Protein AF-A0AAV5SMY2-F1 (afdb_monomer)

Foldseek 3Di:
DDDQDWAWEQELNDIDIGGLCLQLLDPPWLSVCVSVPPVVSDPQWDQDPVRYIYGDADVVLVVQVSVCSVPVDRDDDPPDDPLVSNLVVCVVRPPVSVNVRRPPPPVPPDWDKDKDFDWDFDQDPPNPRDPDPTDTPWIWIWIQPLVCCVQQPPQKDCPQPVDDPPDNRDTDRGITGPDRDPVVSVVSCVVVPDDDDDDDDDDPPPPPPPPPPPPDDDDDDDDD

pLDDT: mean 81.94, std 19.43, range [31.38, 98.0]

Sequence (224 aa):
MEESSLISLNVGGLLYSTTRSTLSSHSPSLLSSYIQGDTSVSSTIHSLPDGTIFIDRDGTLFSIILNFLRTDRLILCDSFRDMVGLREEAAFYQLPALIHRIPSPSENGGGYITLGYRGTFAYGRDGQADVKFRKLQRILVHGKASLCREVFGDTLNESRDPGDHDFSDRYTTRLYLKHQCLEKACDAMAEKGFRLLSTCTSGANGLSSHQLMSSGLSPGGQNV

Radius of gyration: 33.18 Å; Cα contacts (8 Å, |Δi|>4): 275; chains: 1; bounding box: 59×72×106 Å

Solvent-accessible surface area (backbone atoms only — not comparable to full-atom values): 13996 Å² total; per-residue (Å²): 133,85,76,74,48,76,40,47,35,31,24,59,84,40,80,46,77,49,35,54,62,41,47,46,60,51,75,84,21,50,55,24,42,40,75,73,64,46,65,84,82,42,97,54,56,45,78,45,96,88,67,36,36,36,32,81,45,66,30,76,55,42,55,49,55,54,47,24,48,70,65,80,43,91,79,77,61,95,84,67,75,65,60,64,61,46,42,51,49,29,56,70,43,39,34,65,74,53,48,70,67,44,77,66,90,57,81,77,68,76,79,68,75,49,77,44,68,66,77,64,83,69,73,36,99,78,77,48,75,50,91,67,71,88,51,57,79,43,35,37,39,26,30,42,49,48,61,49,44,72,51,44,46,90,44,51,39,41,89,74,54,72,70,64,88,86,55,62,82,42,71,45,77,55,32,28,42,78,56,56,63,63,65,63,53,52,50,40,37,44,78,69,70,51,74,94,85,82,85,85,84,86,81,84,72,74,80,73,78,75,74,77,75,74,81,76,85,72,87,83,84,75,94,130

Mean predicted aligned error: 15.41 Å

Organism: NCBI:txid358040

Nearest PDB structures (foldseek):
  6ocr-assembly1_E  TM=8.642E-01  e=2.634E-09  Homo sapiens
  6m8r-assembly2_D  TM=8.875E-01  e=1.035E-08  Homo sapiens
  5bxb-assembly2_G  TM=9.048E-01  e=3.021E-08  Homo sapiens
  6s4l-assembly1_C  TM=5.209E-01  e=1.675E-11  Homo sapiens
  6s4l-assembly1_B  TM=5.022E-01  e=2.696E-11  Homo sapiens

Structure (mmCIF, N/CA/C/O backbone):
data_AF-A0AAV5SMY2-F1
#
_entry.id   AF-A0AAV5SMY2-F1
#
loop_
_atom_site.group_PDB
_atom_site.id
_atom_site.type_symbol
_atom_site.label_atom_id
_atom_site.label_alt_id
_atom_site.label_comp_id
_atom_site.label_asym_id
_atom_site.label_entity_id
_atom_site.label_seq_id
_atom_site.pdbx_PDB_ins_code
_atom_site.Cartn_x
_atom_site.Cartn_y
_atom_site.Cartn_z
_atom_site.occupancy
_atom_site.B_iso_or_equiv
_atom_site.auth_seq_id
_atom_site.auth_comp_id
_atom_site.auth_asym_id
_atom_site.auth_atom_id
_atom_site.pdbx_PDB_model_num
ATOM 1 N N . MET A 1 1 ? -25.067 -19.638 30.154 1.00 39.62 1 MET A N 1
ATOM 2 C CA . MET A 1 1 ? -25.388 -18.826 28.963 1.00 39.62 1 MET A CA 1
ATOM 3 C C . MET A 1 1 ? -25.079 -17.396 29.348 1.00 39.62 1 MET A C 1
ATOM 5 O O . MET A 1 1 ? -25.903 -16.778 30.003 1.00 39.62 1 MET A O 1
ATOM 9 N N . GLU A 1 2 ? -23.849 -16.937 29.115 1.00 49.41 2 GLU A N 1
ATOM 10 C CA . GLU A 1 2 ? -23.471 -15.571 29.487 1.00 49.41 2 GLU A CA 1
ATOM 11 C C . GLU A 1 2 ? -24.197 -14.583 28.579 1.00 49.41 2 GLU A C 1
ATOM 13 O O . GLU A 1 2 ? -24.149 -14.664 27.351 1.00 49.41 2 GLU A O 1
ATOM 18 N N . GLU A 1 3 ? -24.940 -13.700 29.228 1.00 49.16 3 GLU A N 1
ATOM 19 C CA . GLU A 1 3 ? -25.751 -12.657 28.632 1.00 49.16 3 GLU A CA 1
ATOM 20 C C . GLU A 1 3 ? -24.884 -11.813 27.692 1.00 49.16 3 GLU A C 1
ATOM 22 O O . GLU A 1 3 ? -23.822 -11.314 28.072 1.00 49.16 3 GLU A O 1
ATOM 27 N N . SER A 1 4 ? -25.323 -11.665 26.441 1.00 60.03 4 SER A N 1
ATOM 28 C CA . SER A 1 4 ? -24.696 -10.772 25.464 1.00 60.03 4 SER A CA 1
ATOM 29 C C . SER A 1 4 ? -24.993 -9.323 25.848 1.00 60.03 4 SER A C 1
ATOM 31 O O . SER A 1 4 ? -25.763 -8.644 25.172 1.00 60.03 4 SER A O 1
ATOM 33 N N . SER A 1 5 ? -24.429 -8.871 26.971 1.00 83.50 5 SER A N 1
ATOM 34 C CA . SER A 1 5 ? -24.618 -7.518 27.476 1.00 83.50 5 SER A CA 1
ATOM 35 C C . SER A 1 5 ? -24.144 -6.527 26.422 1.00 83.50 5 SER A C 1
ATOM 37 O O . SER A 1 5 ? -23.018 -6.599 25.909 1.00 83.50 5 SER A O 1
ATOM 39 N N . LEU A 1 6 ? -25.072 -5.656 26.037 1.00 92.88 6 LEU A N 1
ATOM 40 C CA . LEU A 1 6 ? -24.810 -4.557 25.129 1.00 92.88 6 LEU A CA 1
ATOM 41 C C . LEU A 1 6 ? -23.841 -3.591 25.816 1.00 92.88 6 LEU A C 1
ATOM 43 O O . LEU A 1 6 ? -23.987 -3.283 26.997 1.00 92.88 6 LEU A O 1
ATOM 47 N N . ILE A 1 7 ? -22.853 -3.125 25.068 1.00 94.19 7 ILE A N 1
ATOM 48 C CA . ILE A 1 7 ? -21.833 -2.179 25.502 1.00 94.19 7 ILE A CA 1
ATOM 49 C C . ILE A 1 7 ? -21.882 -0.985 24.560 1.00 94.19 7 ILE A C 1
ATOM 51 O O . ILE A 1 7 ? -21.800 -1.142 23.337 1.00 94.19 7 ILE A O 1
ATOM 55 N N . SER A 1 8 ? -21.986 0.200 25.152 1.00 96.44 8 SER A N 1
ATOM 56 C CA . SER A 1 8 ? -21.861 1.478 24.459 1.00 96.44 8 SER A CA 1
ATOM 57 C C . SER A 1 8 ? -20.408 1.938 24.485 1.00 96.44 8 SER A C 1
ATOM 59 O O . SER A 1 8 ? -19.756 1.914 25.531 1.00 96.44 8 SER A O 1
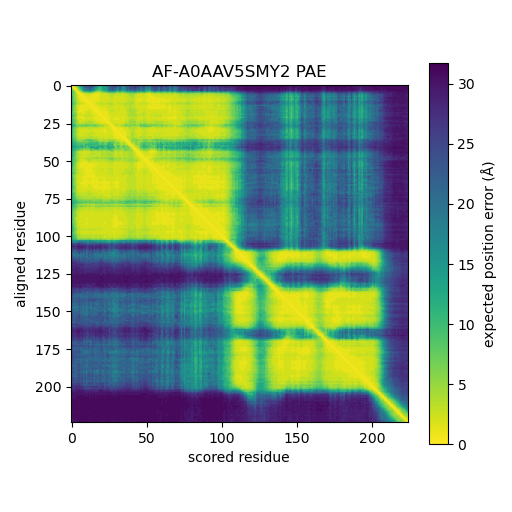ATOM 61 N N . LEU A 1 9 ? -19.907 2.365 23.330 1.00 97.38 9 LEU A N 1
ATOM 62 C CA . LEU A 1 9 ? -18.563 2.897 23.151 1.00 97.38 9 LEU A CA 1
ATOM 63 C C . LEU A 1 9 ? -18.650 4.296 22.539 1.00 97.38 9 LEU A C 1
ATOM 65 O O . LEU A 1 9 ? -19.485 4.543 21.670 1.00 97.38 9 LEU A O 1
ATOM 69 N N . ASN A 1 10 ? -17.746 5.181 22.936 1.00 97.44 10 ASN A N 1
ATOM 70 C CA . ASN A 1 10 ? -17.498 6.460 22.289 1.00 97.44 10 ASN A CA 1
ATOM 71 C C . ASN A 1 10 ? -16.022 6.509 21.880 1.00 97.44 10 ASN A C 1
ATOM 73 O O . ASN A 1 10 ? -15.154 6.607 22.739 1.00 97.44 10 ASN A O 1
ATOM 77 N N . VAL A 1 11 ? -15.737 6.414 20.583 1.00 98.00 11 VAL A N 1
ATOM 78 C CA . VAL A 1 11 ? -14.369 6.380 20.052 1.00 98.00 11 VAL A CA 1
ATOM 79 C C . VAL A 1 11 ? -14.098 7.675 19.297 1.00 98.00 11 VAL A C 1
ATOM 81 O O . VAL A 1 11 ? -14.666 7.894 18.226 1.00 98.00 11 VAL A O 1
ATOM 84 N N . GLY A 1 12 ? -13.304 8.569 19.888 1.00 95.88 12 GLY A N 1
ATOM 85 C CA . GLY A 1 12 ? -12.977 9.875 19.301 1.00 95.88 12 GLY A CA 1
ATOM 86 C C . GLY A 1 12 ? -14.196 10.758 19.005 1.00 95.88 12 GLY A C 1
ATOM 87 O O . GLY A 1 12 ? -14.163 11.562 18.077 1.00 95.88 12 GLY A O 1
ATOM 88 N N . GLY A 1 13 ? -15.300 10.579 19.738 1.00 94.88 13 GLY A N 1
ATOM 89 C CA . GLY A 1 13 ? -16.571 11.278 19.515 1.00 94.88 13 GLY A CA 1
ATOM 90 C C . GLY A 1 13 ? -17.609 10.488 18.708 1.00 94.88 13 GLY A C 1
ATOM 91 O O . GLY A 1 13 ? -18.766 10.907 18.650 1.00 94.88 13 GLY A O 1
ATOM 92 N N . LEU A 1 14 ? -17.245 9.348 18.108 1.00 97.94 14 LEU A N 1
ATOM 93 C CA . LEU A 1 14 ? -18.172 8.490 17.367 1.00 97.94 14 LEU A CA 1
ATOM 94 C C . LEU A 1 14 ? -18.747 7.390 18.262 1.00 97.94 14 LEU A C 1
ATOM 96 O O . LEU A 1 14 ? -18.017 6.624 18.891 1.00 97.94 14 LEU A O 1
ATOM 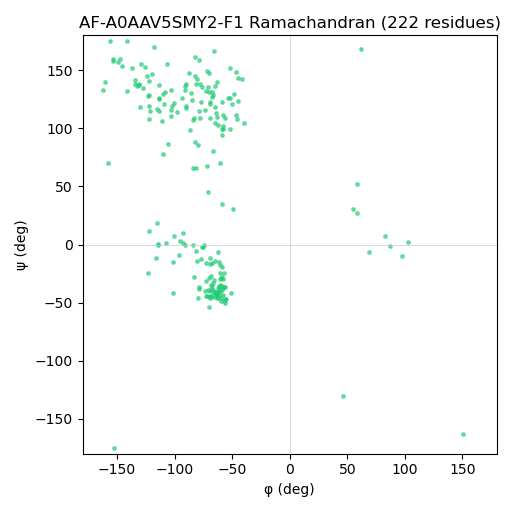100 N N . LEU A 1 15 ? -20.077 7.303 18.299 1.00 97.69 15 LEU A N 1
ATOM 101 C CA . LEU A 1 15 ? -20.790 6.343 19.134 1.00 97.69 15 LEU A CA 1
ATOM 102 C C . LEU A 1 15 ? -20.941 4.994 18.429 1.00 97.69 15 LEU A C 1
ATOM 104 O O . LEU A 1 15 ? -21.427 4.913 17.301 1.00 97.69 15 LEU A O 1
ATOM 108 N N . TYR A 1 16 ? -20.589 3.928 19.141 1.00 98.00 16 TYR A N 1
ATOM 109 C CA . TYR A 1 16 ? -20.785 2.547 18.723 1.00 98.00 16 TYR A CA 1
ATOM 110 C C . TYR A 1 16 ? -21.553 1.774 19.788 1.00 98.00 16 TYR A C 1
ATOM 112 O O . TYR A 1 16 ? -21.455 2.039 20.984 1.00 98.00 16 TYR A O 1
ATOM 120 N N . SER A 1 17 ? -22.274 0.750 19.345 1.00 96.75 17 SER A N 1
ATOM 121 C CA . SER A 1 17 ? -22.868 -0.248 20.228 1.00 96.75 17 SER A CA 1
ATOM 122 C C . SER A 1 17 ? -22.464 -1.638 19.757 1.00 96.75 17 SER A C 1
ATOM 124 O O . SER A 1 17 ? -22.476 -1.946 18.560 1.00 96.75 17 SER A O 1
ATOM 126 N N . THR A 1 18 ? -22.055 -2.479 20.697 1.00 96.12 18 THR A N 1
ATOM 127 C CA . THR A 1 18 ? -21.621 -3.850 20.421 1.00 96.12 18 THR A CA 1
ATOM 128 C C . THR A 1 18 ? -21.857 -4.740 21.637 1.00 96.12 18 THR A C 1
ATOM 130 O O . THR A 1 18 ? -22.451 -4.304 22.614 1.00 96.12 18 THR A O 1
ATOM 133 N N . THR A 1 19 ? -21.430 -5.997 21.591 1.00 95.50 19 THR A N 1
ATOM 134 C CA . THR A 1 19 ? -21.555 -6.937 22.709 1.00 95.50 19 THR A CA 1
ATOM 135 C C . THR A 1 19 ? -20.213 -7.186 23.384 1.00 95.50 19 THR A C 1
ATOM 137 O O . THR A 1 19 ? -19.156 -7.129 22.746 1.00 95.50 19 THR A O 1
ATOM 140 N N . ARG A 1 20 ? -20.266 -7.580 24.661 1.00 92.38 20 ARG A N 1
ATOM 141 C CA . ARG A 1 20 ? -19.109 -8.112 25.399 1.00 92.38 20 ARG A CA 1
ATOM 142 C C . ARG A 1 20 ? -18.393 -9.237 24.639 1.00 92.38 20 ARG A C 1
ATOM 144 O O . ARG A 1 20 ? -17.171 -9.227 24.544 1.00 92.38 20 ARG A O 1
ATOM 151 N N . SER A 1 21 ? -19.150 -10.149 24.025 1.00 93.75 21 SER A N 1
ATOM 152 C CA . SER A 1 21 ? -18.600 -11.255 23.226 1.00 93.75 21 SER A CA 1
ATOM 153 C C . SER A 1 21 ? -17.790 -10.789 22.013 1.00 93.75 21 SER A C 1
ATOM 155 O O . SER A 1 21 ? -16.775 -11.397 21.693 1.00 93.75 21 SER A O 1
ATOM 157 N N . THR A 1 22 ? -18.189 -9.690 21.365 1.00 95.38 22 THR A N 1
ATOM 158 C CA . THR A 1 22 ? -17.456 -9.138 20.216 1.00 95.38 22 THR A CA 1
ATOM 159 C C . THR A 1 22 ? -16.112 -8.560 20.653 1.00 95.38 22 THR A C 1
ATOM 161 O O . THR A 1 22 ? -15.091 -8.838 20.028 1.00 95.38 22 THR A O 1
ATOM 164 N N . LEU A 1 23 ? -16.090 -7.785 21.743 1.00 94.56 23 LEU A N 1
ATOM 165 C CA . LEU A 1 23 ? -14.860 -7.165 22.255 1.00 94.56 23 LEU A CA 1
ATOM 166 C C . LEU A 1 23 ? -13.869 -8.189 22.823 1.00 94.56 23 LEU A C 1
ATOM 168 O O . LEU A 1 23 ? -12.663 -7.968 22.765 1.00 94.56 23 LEU A O 1
ATOM 172 N N . SER A 1 24 ? -14.371 -9.326 23.309 1.00 93.25 24 SER A N 1
ATOM 173 C CA . SER A 1 24 ? -13.555 -10.443 23.799 1.00 93.25 24 SER A CA 1
ATOM 174 C C . SER A 1 24 ? -13.243 -11.508 22.739 1.00 93.25 24 SER A C 1
ATOM 176 O O . SER A 1 24 ? -12.591 -12.497 23.062 1.00 93.25 24 SER A O 1
ATOM 178 N N . SER A 1 25 ? -13.691 -11.334 21.488 1.00 92.94 25 SER A N 1
ATOM 179 C CA . SER A 1 25 ? -13.542 -12.339 20.416 1.00 92.94 25 SER A CA 1
ATOM 180 C C . SER A 1 25 ? -12.087 -12.695 20.103 1.00 92.94 25 SER A C 1
ATOM 182 O O . SER A 1 25 ? -11.797 -13.811 19.684 1.00 92.94 25 SER A O 1
ATOM 184 N N . HIS A 1 26 ? -11.176 -11.748 20.320 1.00 89.62 26 HIS A N 1
ATOM 185 C CA . HIS A 1 26 ? -9.749 -11.904 20.096 1.00 89.62 26 HIS A CA 1
ATOM 186 C C . HIS A 1 26 ? -9.020 -11.656 21.409 1.00 89.62 26 HIS A C 1
ATOM 188 O O . HIS A 1 26 ? -9.036 -10.540 21.929 1.00 89.62 26 HIS A O 1
ATOM 194 N N . SER A 1 27 ? -8.376 -12.695 21.935 1.00 87.00 27 SER A N 1
ATOM 195 C CA . SER A 1 27 ? -7.569 -12.618 23.149 1.00 87.00 27 SER A CA 1
ATOM 196 C C . SER A 1 27 ? -6.197 -13.262 22.909 1.00 87.00 27 SER A C 1
ATOM 198 O O . SER A 1 27 ? -6.142 -14.321 22.278 1.00 87.00 27 SER A O 1
ATOM 200 N N . PRO A 1 28 ? -5.097 -12.655 23.388 1.00 88.31 28 PRO A N 1
ATOM 201 C CA . PRO A 1 28 ? -5.043 -11.368 24.084 1.00 88.31 28 PRO A CA 1
ATOM 202 C C . PRO A 1 28 ? -5.191 -10.180 23.116 1.00 88.31 28 PRO A C 1
ATOM 204 O O . PRO A 1 28 ? -4.574 -10.146 22.056 1.00 88.31 28 PRO A O 1
ATOM 207 N N . SER A 1 29 ? -6.015 -9.204 23.497 1.00 93.38 29 SER A N 1
ATOM 208 C CA . SER A 1 29 ? -6.132 -7.886 22.856 1.00 93.38 29 SER A CA 1
ATOM 209 C C . SER A 1 29 ? -6.487 -6.832 23.901 1.00 93.38 29 SER A C 1
ATOM 211 O O . SER A 1 29 ? -7.048 -7.172 24.950 1.00 93.38 29 SER A O 1
ATOM 213 N N . LEU A 1 30 ? -6.235 -5.556 23.600 1.00 93.19 30 LEU A N 1
ATOM 214 C CA . LEU A 1 30 ? -6.474 -4.457 24.538 1.00 93.19 30 LEU A CA 1
ATOM 215 C C . LEU A 1 30 ? -7.932 -4.419 25.024 1.00 93.19 30 LEU A C 1
ATOM 217 O O . LEU A 1 30 ? -8.197 -4.324 26.222 1.00 93.19 30 LEU A O 1
ATOM 221 N N . LEU A 1 31 ? -8.880 -4.540 24.089 1.00 93.56 31 LEU A N 1
ATOM 222 C CA . LEU A 1 31 ? -10.313 -4.500 24.388 1.00 93.56 31 LEU A CA 1
ATOM 223 C C . LEU A 1 31 ? -10.754 -5.731 25.182 1.00 93.56 31 LEU A C 1
ATOM 225 O O . LEU A 1 31 ? -11.545 -5.597 26.115 1.00 93.56 31 LEU A O 1
ATOM 229 N N . SER A 1 32 ? -10.210 -6.911 24.866 1.00 92.81 32 SER A N 1
ATOM 230 C CA . SER A 1 32 ? -10.526 -8.129 25.615 1.00 92.81 32 SER A CA 1
ATOM 231 C C . SER A 1 32 ? -10.070 -8.036 27.074 1.00 92.81 32 SER A C 1
ATOM 233 O O . SER A 1 32 ? -10.828 -8.434 27.959 1.00 92.81 32 SER A O 1
ATOM 235 N N . SER A 1 33 ? -8.884 -7.475 27.336 1.00 91.94 33 SER A N 1
ATOM 236 C CA . SER A 1 33 ? -8.345 -7.303 28.691 1.00 91.94 33 SER A CA 1
ATOM 237 C C . SER A 1 33 ? -9.132 -6.260 29.481 1.00 91.94 33 SER A C 1
ATOM 239 O O . SER A 1 33 ? -9.531 -6.517 30.617 1.00 91.94 33 SER A O 1
ATOM 241 N N . TYR A 1 34 ? -9.445 -5.123 28.849 1.00 91.50 34 TYR A N 1
ATOM 242 C CA . TYR A 1 34 ? -10.224 -4.058 29.479 1.00 91.50 34 TYR A CA 1
ATOM 243 C C . TYR A 1 34 ? -11.607 -4.548 29.920 1.00 91.50 34 TYR A C 1
ATOM 245 O O . TYR A 1 34 ? -12.037 -4.339 31.053 1.00 91.50 34 TYR A O 1
ATOM 253 N N . ILE A 1 35 ? -12.296 -5.276 29.038 1.00 89.44 35 ILE A N 1
ATOM 254 C CA . ILE A 1 35 ? -13.615 -5.841 29.325 1.00 89.44 35 ILE A CA 1
ATOM 255 C C . ILE A 1 35 ? -13.562 -6.906 30.429 1.00 89.44 35 ILE A C 1
ATOM 257 O O . ILE A 1 35 ? -14.524 -7.037 31.190 1.00 89.44 35 ILE A O 1
ATOM 261 N N . GLN A 1 36 ? -12.452 -7.630 30.567 1.00 87.12 36 GLN A N 1
ATOM 262 C CA . GLN A 1 36 ? -12.225 -8.589 31.656 1.00 87.12 36 GLN A CA 1
ATOM 263 C C . GLN A 1 36 ? -11.886 -7.927 33.004 1.00 87.12 36 GLN A C 1
ATOM 265 O O . GLN A 1 36 ? -11.796 -8.625 34.010 1.00 87.12 36 GLN A O 1
ATOM 270 N N . GLY A 1 37 ? -11.783 -6.595 33.051 1.00 84.44 37 GLY A N 1
ATOM 271 C CA . GLY A 1 37 ? -11.613 -5.824 34.283 1.00 84.44 37 GLY A CA 1
ATOM 272 C C . GLY A 1 37 ? -10.189 -5.339 34.534 1.00 84.44 37 GLY A C 1
ATOM 273 O O . GLY A 1 37 ? -9.956 -4.678 35.545 1.00 84.44 37 GLY A O 1
ATOM 274 N N . ASP A 1 38 ? -9.248 -5.609 33.627 1.00 83.50 38 ASP A N 1
ATOM 275 C CA . ASP A 1 38 ? -7.921 -5.009 33.700 1.00 83.50 38 ASP A CA 1
ATOM 276 C C . ASP A 1 38 ? -7.957 -3.604 33.092 1.00 83.50 38 ASP A C 1
ATOM 278 O O . ASP A 1 38 ? -7.740 -3.398 31.901 1.00 83.50 38 ASP A O 1
ATOM 282 N N . THR A 1 39 ? -8.280 -2.618 33.923 1.00 76.31 39 THR A N 1
ATOM 283 C CA . THR A 1 39 ? -8.344 -1.206 33.524 1.00 76.31 39 THR A CA 1
ATOM 284 C C . THR A 1 39 ? -6.974 -0.528 33.507 1.00 76.31 39 THR A C 1
ATOM 286 O O . THR A 1 39 ? -6.869 0.612 33.061 1.00 76.31 39 THR A O 1
ATOM 289 N N . SER A 1 40 ? -5.911 -1.217 33.942 1.00 74.56 40 SER A N 1
ATOM 290 C CA . SER A 1 40 ? -4.544 -0.678 33.946 1.00 74.56 40 SER A CA 1
ATOM 291 C C . SER A 1 40 ? -3.887 -0.686 32.559 1.00 74.56 40 SER A C 1
ATOM 293 O O . SER A 1 40 ? -2.867 -0.032 32.348 1.00 74.56 40 SER A O 1
ATOM 295 N N . VAL A 1 41 ? -4.500 -1.386 31.599 1.00 72.38 41 VAL A N 1
ATOM 296 C CA . VAL A 1 41 ? -3.938 -1.654 30.268 1.00 72.38 41 VAL A CA 1
ATOM 297 C C . VAL A 1 41 ? -3.823 -0.436 29.354 1.00 72.38 41 VAL A C 1
ATOM 299 O O . VAL A 1 41 ? -3.104 -0.508 28.359 1.00 72.38 41 VAL A O 1
ATOM 302 N N . SER A 1 42 ? -4.518 0.673 29.635 1.00 73.38 42 SER A N 1
ATOM 303 C CA . SER A 1 42 ? -4.397 1.884 28.817 1.00 73.38 42 SER A CA 1
ATOM 304 C C . SER A 1 42 ? -4.910 3.142 29.507 1.00 73.38 42 SER A C 1
ATOM 306 O O . SER A 1 42 ? -6.038 3.187 29.991 1.00 73.38 42 SER A O 1
ATOM 308 N N . SER A 1 43 ? -4.115 4.212 29.444 1.00 77.81 43 SER A N 1
ATOM 309 C CA . SER A 1 43 ? -4.500 5.555 29.888 1.00 77.81 43 SER A CA 1
ATOM 310 C C . SER A 1 43 ? -5.447 6.283 28.929 1.00 77.81 43 SER A C 1
ATOM 312 O O . SER A 1 43 ? -5.815 7.413 29.217 1.00 77.81 43 SER A O 1
ATOM 314 N N . THR A 1 44 ? -5.793 5.680 27.787 1.00 83.88 44 THR A N 1
ATOM 315 C CA . THR A 1 44 ? -6.649 6.290 26.744 1.00 83.88 44 THR A CA 1
ATOM 316 C C . THR A 1 44 ? -8.055 5.688 26.689 1.00 83.88 44 THR A C 1
ATOM 318 O O . THR A 1 44 ? -8.857 6.086 25.846 1.00 83.88 44 THR A O 1
ATOM 321 N N . ILE A 1 45 ? -8.361 4.726 27.572 1.00 91.69 45 ILE A N 1
ATOM 322 C CA . ILE A 1 45 ? -9.690 4.122 27.704 1.00 91.69 45 ILE A CA 1
ATOM 323 C C . ILE A 1 45 ? -10.272 4.495 29.068 1.00 91.69 45 ILE A C 1
ATOM 325 O O . ILE A 1 45 ? -9.672 4.228 30.110 1.00 91.69 45 ILE A O 1
ATOM 329 N N . HIS A 1 46 ? -11.469 5.076 29.071 1.00 90.69 46 HIS A N 1
ATOM 330 C CA . HIS A 1 46 ? -12.122 5.587 30.272 1.00 90.69 46 HIS A CA 1
ATOM 331 C C . HIS A 1 46 ? -13.580 5.137 30.343 1.00 90.69 46 HIS A C 1
ATOM 333 O O . HIS A 1 46 ? -14.310 5.240 29.363 1.00 90.69 46 HIS A O 1
ATOM 339 N N . 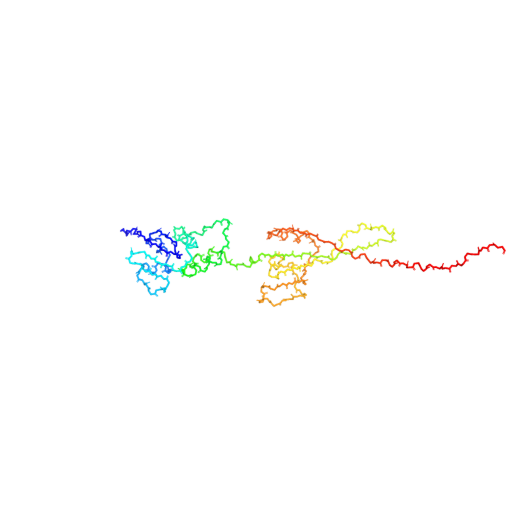SER A 1 47 ? -14.038 4.704 31.514 1.00 90.69 47 SER A N 1
ATOM 340 C CA . SER A 1 47 ? -15.468 4.486 31.756 1.00 90.69 47 SER A CA 1
ATOM 341 C C . SER A 1 47 ? -16.123 5.799 32.171 1.00 90.69 47 SER A C 1
ATOM 343 O O . SER A 1 47 ? -15.693 6.433 33.136 1.00 90.69 47 SER A O 1
ATOM 345 N N . LEU A 1 48 ? -17.164 6.203 31.452 1.00 91.50 48 LEU A N 1
ATOM 346 C CA . LEU A 1 48 ? -17.974 7.372 31.775 1.00 91.50 48 LEU A CA 1
ATOM 347 C C . LEU A 1 48 ? -19.038 7.030 32.842 1.00 91.50 48 LEU A C 1
ATOM 349 O O . LEU A 1 48 ? -19.356 5.854 33.042 1.00 91.50 48 LEU A O 1
ATOM 353 N N . PRO A 1 49 ? -19.616 8.035 33.536 1.00 90.38 49 PRO A N 1
ATOM 354 C CA . PRO A 1 49 ? -20.596 7.806 34.606 1.00 90.38 49 PRO A CA 1
ATOM 355 C C . PRO A 1 49 ? -21.875 7.076 34.171 1.00 90.38 49 PRO A C 1
ATOM 357 O O . PRO A 1 49 ? -22.539 6.456 34.995 1.00 90.38 49 PRO A O 1
ATOM 360 N N . ASP A 1 50 ? -22.226 7.159 32.889 1.00 89.94 50 ASP A N 1
ATOM 361 C CA . ASP A 1 50 ? -23.383 6.497 32.277 1.00 89.94 50 ASP A CA 1
ATOM 362 C C . ASP A 1 50 ? -23.101 5.037 31.865 1.00 89.94 50 ASP A C 1
ATOM 364 O O . ASP A 1 50 ? -23.988 4.358 31.352 1.00 89.94 50 ASP A O 1
ATOM 368 N N . GLY A 1 51 ? -21.874 4.549 32.085 1.00 88.56 51 GLY A N 1
ATOM 369 C CA . GLY A 1 51 ? -21.425 3.213 31.695 1.00 88.56 51 GLY A CA 1
ATOM 370 C C . GLY A 1 51 ? -20.875 3.117 30.269 1.00 88.56 51 GLY A C 1
ATOM 371 O O . GLY A 1 51 ? -20.432 2.038 29.870 1.00 88.56 51 GLY A O 1
ATOM 372 N N . THR A 1 52 ? -20.861 4.212 29.502 1.00 94.00 52 THR A N 1
ATOM 373 C CA . THR A 1 52 ? -20.239 4.251 28.173 1.00 94.00 52 THR A CA 1
ATOM 374 C C . THR A 1 52 ? -18.716 4.203 28.305 1.00 94.00 52 THR A C 1
ATOM 376 O O . THR A 1 52 ? -18.131 4.920 29.115 1.00 94.00 52 THR A O 1
ATOM 379 N N . ILE A 1 53 ? -18.046 3.391 27.486 1.00 94.75 53 ILE A N 1
ATOM 380 C CA . ILE A 1 53 ? -16.578 3.363 27.437 1.00 94.75 53 ILE A CA 1
ATOM 381 C C . ILE A 1 53 ? -16.105 4.378 26.397 1.00 94.75 53 ILE A C 1
ATOM 383 O O . ILE A 1 53 ? -16.415 4.253 25.213 1.00 94.75 53 ILE A O 1
ATOM 387 N N . PHE A 1 54 ? -15.339 5.370 26.826 1.00 95.81 54 PHE A N 1
ATOM 388 C CA . PHE A 1 54 ? -14.677 6.330 25.960 1.00 95.81 54 PHE A CA 1
ATOM 389 C C . PHE A 1 54 ? -13.271 5.855 25.580 1.00 95.81 54 PHE A C 1
ATOM 391 O O . PHE A 1 54 ? -12.524 5.375 26.431 1.00 95.81 54 PHE A O 1
ATOM 398 N N . ILE A 1 55 ? -12.913 6.006 24.306 1.00 96.50 55 ILE A N 1
ATOM 399 C CA . ILE A 1 55 ? -11.605 5.672 23.742 1.00 96.50 55 ILE A CA 1
ATOM 400 C C . ILE A 1 55 ? -11.121 6.880 22.936 1.00 96.50 55 ILE A C 1
ATOM 402 O O . ILE A 1 55 ? -11.753 7.265 21.951 1.00 96.50 55 ILE A O 1
ATOM 406 N N . ASP A 1 56 ? -9.990 7.465 23.324 1.00 95.88 56 ASP A N 1
ATOM 407 C CA . ASP A 1 56 ? -9.411 8.634 22.646 1.00 95.88 56 ASP A CA 1
ATOM 408 C C . ASP A 1 56 ? -8.610 8.228 21.392 1.00 95.88 56 ASP A C 1
ATOM 410 O O . ASP A 1 56 ? -7.380 8.294 21.364 1.00 95.88 56 ASP A O 1
ATOM 414 N N . ARG A 1 57 ? -9.308 7.693 20.381 1.00 96.12 57 ARG A N 1
ATOM 415 C CA . ARG A 1 57 ? -8.751 7.178 19.113 1.00 96.12 57 ARG A CA 1
ATOM 416 C C . ARG A 1 57 ? -9.650 7.510 17.922 1.00 96.12 57 ARG A C 1
ATOM 418 O O . ARG A 1 57 ? -10.752 8.023 18.093 1.00 96.12 57 ARG A O 1
ATOM 425 N N . ASP A 1 58 ? -9.203 7.183 16.710 1.00 96.56 58 ASP A N 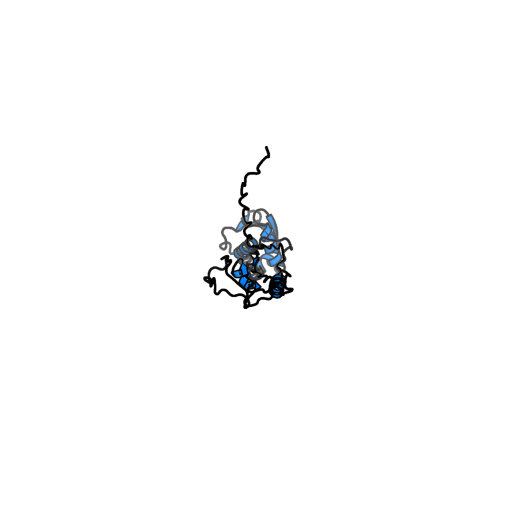1
ATOM 426 C CA . ASP A 1 58 ? -9.979 7.414 15.492 1.00 96.56 58 ASP A CA 1
ATOM 427 C C . ASP A 1 58 ? -11.207 6.488 15.415 1.00 96.56 58 ASP A C 1
ATOM 429 O O . ASP A 1 58 ? -11.107 5.279 15.176 1.00 96.56 58 ASP A O 1
ATOM 433 N N . GLY A 1 59 ? -12.398 7.062 15.592 1.00 96.62 59 GLY A N 1
ATOM 434 C CA . GLY A 1 59 ? -13.642 6.307 15.498 1.00 96.62 59 GLY A CA 1
ATOM 435 C C . GLY A 1 59 ? -13.937 5.788 14.086 1.00 96.62 59 GLY A C 1
ATOM 436 O O . GLY A 1 59 ? -14.469 4.691 13.933 1.00 96.62 59 GLY A O 1
ATOM 437 N N . THR A 1 60 ? -13.549 6.506 13.028 1.00 96.25 60 THR A N 1
ATOM 438 C CA . THR A 1 60 ? -13.835 6.078 11.649 1.00 96.25 60 THR A CA 1
ATOM 439 C C . THR A 1 60 ? -13.098 4.787 11.310 1.00 96.25 60 THR A C 1
ATOM 441 O O . THR A 1 60 ? -13.716 3.837 10.817 1.00 96.25 60 THR A O 1
ATOM 444 N N . LEU A 1 61 ? -11.818 4.698 11.672 1.00 96.88 61 LEU A N 1
ATOM 445 C CA . LEU A 1 61 ? -11.017 3.484 11.534 1.00 96.88 61 LEU A CA 1
ATOM 446 C C . LEU A 1 61 ? -11.485 2.388 12.494 1.00 96.88 61 LEU A C 1
ATOM 448 O O . LEU A 1 61 ? -11.516 1.212 12.119 1.00 96.88 61 LEU A O 1
ATOM 452 N N . PHE A 1 62 ? -11.946 2.757 13.694 1.00 97.94 62 PHE A N 1
ATOM 453 C CA . PHE A 1 62 ? -12.520 1.804 14.641 1.00 97.94 62 PHE A CA 1
ATOM 454 C C . PHE A 1 62 ? -13.716 1.034 14.071 1.00 97.94 62 PHE A C 1
ATOM 456 O O . PHE A 1 62 ? -13.902 -0.132 14.409 1.00 97.94 62 PHE A O 1
ATOM 463 N N . SER A 1 63 ? -14.495 1.612 13.150 1.00 96.62 63 SER A N 1
ATOM 464 C CA . SER A 1 63 ? -15.570 0.868 12.475 1.00 96.62 63 SER A CA 1
ATOM 465 C C . SER A 1 63 ? -15.062 -0.389 11.745 1.00 96.62 63 SER A C 1
ATOM 467 O O . SER A 1 63 ? -15.717 -1.436 11.775 1.00 96.62 63 SER A O 1
ATOM 469 N N . ILE A 1 64 ? -13.863 -0.319 11.155 1.00 97.44 64 ILE A N 1
ATOM 470 C CA . ILE A 1 64 ? -13.198 -1.434 10.471 1.00 97.44 64 ILE A CA 1
ATOM 471 C C . ILE A 1 64 ? -12.687 -2.440 11.505 1.00 97.44 64 ILE A C 1
ATOM 473 O O . ILE A 1 64 ? -12.921 -3.641 11.353 1.00 97.44 64 ILE A O 1
ATOM 477 N N . ILE A 1 65 ? -12.066 -1.953 12.588 1.00 97.88 65 ILE A N 1
ATOM 478 C CA . ILE A 1 65 ? -11.638 -2.785 13.725 1.00 97.88 65 ILE A CA 1
ATOM 479 C C . ILE A 1 65 ? -12.828 -3.576 14.287 1.00 97.88 65 ILE A C 1
ATOM 481 O O . ILE A 1 65 ? -12.753 -4.787 14.479 1.00 97.88 65 ILE A O 1
ATOM 485 N N . LEU A 1 66 ? -13.963 -2.915 14.496 1.00 97.62 66 LEU A N 1
ATOM 486 C CA . LEU A 1 66 ? -15.156 -3.530 15.060 1.00 97.62 66 LEU A CA 1
ATOM 487 C C . LEU A 1 66 ? -15.759 -4.586 14.123 1.00 97.62 66 LEU A C 1
ATOM 489 O O . LEU A 1 66 ? -16.188 -5.644 14.581 1.00 97.62 66 LEU A O 1
ATOM 493 N N . ASN A 1 67 ? -15.767 -4.341 12.811 1.00 96.94 67 ASN A N 1
ATOM 494 C CA . ASN A 1 67 ? -16.215 -5.333 11.830 1.00 96.94 67 ASN A CA 1
ATOM 495 C C . ASN A 1 67 ? -15.279 -6.543 11.752 1.00 96.94 67 ASN A C 1
ATOM 497 O O . ASN A 1 67 ? -15.754 -7.676 11.619 1.00 96.94 67 ASN A O 1
ATOM 501 N N . PHE A 1 68 ? -13.973 -6.323 11.901 1.00 97.56 68 PHE A N 1
ATOM 502 C CA . PHE A 1 68 ? -13.002 -7.401 12.026 1.00 97.56 68 PHE A CA 1
ATOM 503 C C . PHE A 1 68 ? -13.299 -8.280 13.246 1.00 97.56 68 PHE A C 1
ATOM 505 O O . PHE A 1 68 ? -13.419 -9.492 13.100 1.00 97.56 68 PHE A O 1
ATOM 512 N N . LEU A 1 69 ? -13.524 -7.682 14.422 1.00 96.62 69 LEU A N 1
ATOM 513 C CA . LEU A 1 69 ? -13.865 -8.423 15.645 1.00 96.62 69 LEU A CA 1
ATOM 514 C C . LEU A 1 69 ? -15.165 -9.237 15.514 1.00 96.62 69 LEU A C 1
ATOM 516 O O . LEU A 1 69 ? -15.310 -10.277 16.149 1.00 96.62 69 LEU A O 1
ATOM 520 N N . ARG A 1 70 ? -16.115 -8.788 14.684 1.00 96.06 70 ARG A N 1
ATOM 521 C CA . ARG A 1 70 ? -17.378 -9.506 14.430 1.00 96.06 70 ARG A CA 1
ATOM 522 C C . ARG A 1 70 ? -17.236 -10.677 13.462 1.00 96.06 70 ARG A C 1
ATOM 524 O O . ARG A 1 70 ? -17.957 -11.659 13.598 1.00 96.06 70 ARG A O 1
ATOM 531 N N . THR A 1 71 ? -16.395 -10.536 12.439 1.00 95.75 71 THR A N 1
ATOM 532 C CA . THR A 1 71 ? -16.397 -11.434 11.266 1.00 95.75 71 THR A CA 1
ATOM 533 C C . THR A 1 71 ? -15.117 -12.237 11.087 1.00 95.75 71 THR A C 1
ATOM 535 O O . THR A 1 71 ? -15.090 -13.140 10.253 1.00 95.75 71 THR A O 1
ATOM 538 N N . ASP A 1 72 ? -14.061 -11.898 11.828 1.00 94.75 72 ASP A N 1
ATOM 539 C CA . ASP A 1 72 ? -12.700 -12.400 11.636 1.00 94.75 72 ASP A CA 1
ATOM 540 C C . ASP A 1 72 ? -12.174 -12.184 10.198 1.00 94.75 72 ASP A C 1
ATOM 542 O O . ASP A 1 72 ? -11.387 -12.962 9.656 1.00 94.75 72 ASP A O 1
ATOM 546 N N . ARG A 1 73 ? -12.634 -11.122 9.522 1.00 94.00 73 ARG A N 1
ATOM 547 C CA . ARG A 1 73 ? -12.235 -10.775 8.149 1.00 94.00 73 ARG A CA 1
ATOM 548 C C . ARG A 1 73 ? -11.928 -9.289 8.029 1.00 94.00 73 ARG A C 1
ATOM 550 O O . ARG A 1 73 ? -12.619 -8.452 8.603 1.00 94.00 73 ARG A O 1
ATOM 557 N N . LEU A 1 74 ? -10.903 -8.960 7.242 1.00 94.12 74 LEU A N 1
ATOM 558 C CA . LEU A 1 74 ? -10.633 -7.585 6.826 1.00 94.12 74 LEU A CA 1
ATOM 559 C C . LEU A 1 74 ? -11.499 -7.265 5.604 1.00 94.12 74 LEU A C 1
ATOM 561 O O . LEU A 1 74 ? -11.245 -7.776 4.516 1.00 94.12 74 LEU A O 1
ATOM 565 N N . ILE A 1 75 ? -12.529 -6.445 5.801 1.00 90.50 75 ILE A N 1
ATOM 566 C CA . ILE A 1 75 ? -13.432 -5.991 4.740 1.00 90.50 75 ILE A CA 1
ATOM 567 C C . ILE A 1 75 ? -13.221 -4.488 4.573 1.00 90.50 75 ILE A C 1
ATOM 569 O O . ILE A 1 75 ? -13.503 -3.718 5.489 1.00 90.50 75 ILE A O 1
ATOM 573 N N . LEU A 1 76 ? -12.709 -4.090 3.411 1.00 90.12 76 LEU A N 1
ATOM 574 C CA . LEU A 1 76 ? -12.438 -2.701 3.051 1.00 90.12 76 LEU A CA 1
ATOM 575 C C . LEU A 1 76 ? -13.253 -2.328 1.814 1.00 90.12 76 LEU A C 1
ATOM 577 O O . LEU A 1 76 ? -13.469 -3.163 0.938 1.00 90.12 76 LEU A O 1
ATOM 581 N N . CYS A 1 77 ? -13.685 -1.073 1.732 1.00 86.69 77 CYS A N 1
ATOM 582 C CA . CYS A 1 77 ? -14.214 -0.524 0.487 1.00 86.69 77 CYS A CA 1
ATOM 583 C C . CYS A 1 77 ? -13.076 -0.353 -0.529 1.00 86.69 77 CYS A C 1
ATOM 585 O O . CYS A 1 77 ? -11.973 0.032 -0.142 1.00 86.69 77 CYS A O 1
ATOM 587 N N . ASP A 1 78 ? -13.364 -0.507 -1.824 1.00 75.38 78 ASP A N 1
ATOM 588 C CA . ASP A 1 78 ? -12.373 -0.332 -2.904 1.00 75.38 78 ASP A CA 1
ATOM 589 C C . ASP A 1 78 ? -11.706 1.057 -2.903 1.00 75.38 78 ASP A C 1
ATOM 591 O O . ASP A 1 78 ? -10.598 1.239 -3.402 1.00 75.38 78 ASP A O 1
ATOM 595 N N . SER A 1 79 ? -12.378 2.061 -2.333 1.00 80.50 79 SER A N 1
ATOM 596 C CA . SER A 1 79 ? -11.887 3.435 -2.216 1.00 80.50 79 SER A CA 1
ATOM 597 C C . SER A 1 79 ? -11.117 3.728 -0.923 1.00 80.50 79 SER A C 1
ATOM 599 O O . SER A 1 79 ? -10.705 4.874 -0.732 1.00 80.50 79 SER A O 1
ATOM 601 N N . PHE A 1 80 ? -10.959 2.760 -0.015 1.00 86.50 80 PHE A N 1
ATOM 602 C CA . PHE A 1 80 ? -10.238 2.956 1.244 1.00 86.50 80 PHE A CA 1
ATOM 603 C C . PHE A 1 80 ? -8.734 3.113 0.988 1.00 86.50 80 PHE A C 1
ATOM 605 O O . PHE A 1 80 ? -8.138 2.331 0.251 1.00 86.50 80 PHE A O 1
ATOM 612 N N . ARG A 1 81 ? -8.117 4.142 1.583 1.00 82.12 81 ARG A N 1
ATOM 613 C CA . ARG A 1 81 ? -6.710 4.498 1.315 1.00 82.12 81 ARG A CA 1
ATOM 614 C C . ARG A 1 81 ? -5.819 4.514 2.546 1.00 82.12 81 ARG A C 1
ATOM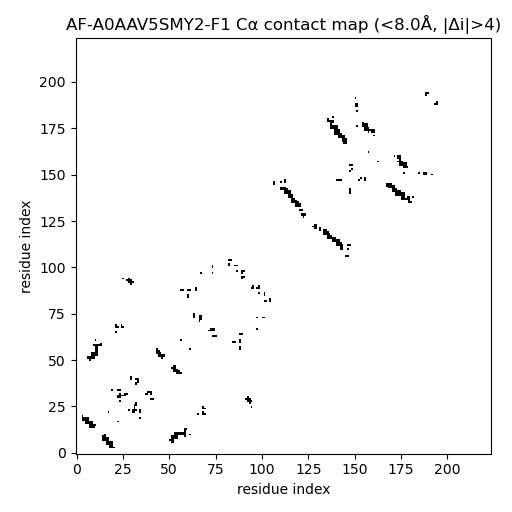 616 O O . ARG A 1 81 ? -4.611 4.356 2.401 1.00 82.12 81 ARG A O 1
ATOM 623 N N . ASP A 1 82 ? -6.385 4.713 3.731 1.00 88.38 82 ASP A N 1
ATOM 624 C CA . ASP A 1 82 ? -5.601 4.925 4.945 1.00 88.38 82 ASP A CA 1
ATOM 625 C C . ASP A 1 82 ? -5.159 3.606 5.596 1.00 88.38 82 ASP A C 1
ATOM 627 O O . ASP A 1 82 ? -5.591 3.211 6.679 1.00 88.38 82 ASP A O 1
ATOM 631 N N . MET A 1 83 ? -4.298 2.878 4.887 1.00 88.12 83 MET A N 1
ATOM 632 C CA . MET A 1 83 ? -3.751 1.602 5.355 1.00 88.12 83 MET A CA 1
ATOM 633 C C . MET A 1 83 ? -2.773 1.792 6.517 1.00 88.12 83 MET A C 1
ATOM 635 O O . MET A 1 83 ? -2.636 0.900 7.353 1.00 88.12 83 MET A O 1
ATOM 639 N N . VAL A 1 84 ? -2.099 2.947 6.565 1.00 88.44 84 VAL A N 1
ATOM 640 C CA . VAL A 1 84 ? -1.150 3.293 7.630 1.00 88.44 84 VAL A CA 1
ATOM 641 C C . VAL A 1 84 ? -1.909 3.546 8.926 1.00 88.44 84 VAL A C 1
ATOM 643 O O . VAL A 1 84 ? -1.644 2.848 9.902 1.00 88.44 84 VAL A O 1
ATOM 646 N N . GLY A 1 85 ? -2.911 4.432 8.913 1.00 92.25 85 GLY A N 1
ATOM 647 C CA . GLY A 1 85 ? -3.755 4.695 10.076 1.00 92.25 85 GLY A CA 1
ATOM 648 C C . GLY A 1 85 ? -4.456 3.430 10.566 1.00 92.25 85 GLY A C 1
ATOM 649 O O . GLY A 1 85 ? -4.414 3.115 11.754 1.00 92.25 85 GLY A O 1
ATOM 650 N N . LEU A 1 86 ? -5.007 2.613 9.657 1.00 95.75 86 LEU A N 1
ATOM 651 C CA . LEU A 1 86 ? -5.631 1.341 10.043 1.00 95.75 86 LEU A CA 1
ATOM 652 C C . LEU A 1 86 ? -4.644 0.380 10.727 1.00 95.75 86 LEU A C 1
ATOM 654 O O . LEU A 1 86 ? -5.015 -0.330 11.664 1.00 95.75 86 LEU A O 1
ATOM 658 N N . ARG A 1 87 ? -3.388 0.342 10.268 1.00 94.38 87 ARG A N 1
ATOM 659 C CA . ARG A 1 87 ? -2.338 -0.480 10.880 1.00 94.38 87 ARG A CA 1
ATOM 660 C C . ARG A 1 87 ? -1.948 0.042 12.260 1.00 94.38 87 ARG A C 1
ATOM 662 O O . ARG A 1 87 ? -1.745 -0.775 13.157 1.00 94.38 87 ARG A O 1
ATOM 669 N N . GLU A 1 88 ? -1.864 1.359 12.435 1.00 94.62 88 GLU A N 1
ATOM 670 C CA . GLU A 1 88 ? -1.613 1.987 13.736 1.00 94.62 88 GLU A CA 1
ATOM 671 C C . GLU A 1 88 ? -2.740 1.693 14.732 1.00 94.62 88 GLU A C 1
ATOM 673 O O . GLU A 1 88 ? -2.458 1.287 15.859 1.00 94.62 88 GLU A O 1
ATOM 678 N N . GLU A 1 89 ? -4.007 1.782 14.313 1.00 97.06 89 GLU A N 1
ATOM 679 C CA . GLU A 1 89 ? -5.143 1.393 15.158 1.00 97.06 89 GLU A CA 1
ATOM 680 C C . GLU A 1 89 ? -5.106 -0.102 15.501 1.00 97.06 89 GLU A C 1
ATOM 682 O O . GLU A 1 89 ? -5.234 -0.480 16.665 1.00 97.06 89 GLU A O 1
ATOM 687 N N . ALA A 1 90 ? -4.862 -0.980 14.523 1.00 96.56 90 ALA A N 1
ATOM 688 C CA . ALA A 1 90 ? -4.743 -2.417 14.780 1.00 96.56 90 ALA A CA 1
ATOM 689 C C . ALA A 1 90 ? -3.606 -2.747 15.768 1.00 96.56 90 ALA A C 1
ATOM 691 O O . ALA A 1 90 ? -3.744 -3.668 16.579 1.00 96.56 90 ALA A O 1
ATOM 692 N N . ALA A 1 91 ? -2.505 -1.989 15.728 1.00 95.06 91 ALA A N 1
ATOM 693 C CA . ALA A 1 91 ? -1.413 -2.089 16.691 1.00 95.06 91 ALA A CA 1
ATOM 694 C C . ALA A 1 91 ? -1.821 -1.584 18.081 1.00 95.06 91 ALA A C 1
ATOM 696 O O . ALA A 1 91 ? -1.578 -2.280 19.067 1.00 95.06 91 ALA A O 1
ATOM 697 N N . PHE A 1 92 ? -2.497 -0.435 18.159 1.00 95.44 92 PHE A N 1
ATOM 698 C CA . PHE A 1 92 ? -3.018 0.119 19.409 1.00 95.44 92 PHE A CA 1
ATOM 699 C C . PHE A 1 92 ? -3.967 -0.860 20.117 1.00 95.44 92 PHE A C 1
ATOM 701 O O . PHE A 1 92 ? -3.778 -1.157 21.296 1.00 95.44 92 PHE A O 1
ATOM 708 N N . TYR A 1 93 ? -4.932 -1.438 19.394 1.00 95.94 93 TYR A N 1
ATOM 709 C CA . TYR A 1 93 ? -5.864 -2.426 19.953 1.00 95.94 93 TYR A CA 1
ATOM 710 C C . TYR A 1 93 ? -5.233 -3.810 20.187 1.00 95.94 93 TYR A C 1
ATOM 712 O O . TYR A 1 93 ? -5.907 -4.708 20.696 1.00 95.94 93 TYR A O 1
ATOM 720 N N . GLN A 1 94 ? -3.947 -3.982 19.858 1.00 95.44 94 GLN A N 1
ATOM 721 C CA . GLN A 1 94 ? -3.182 -5.220 20.020 1.00 95.44 94 GLN A CA 1
ATOM 722 C C . GLN A 1 94 ? -3.814 -6.401 19.265 1.00 95.44 94 GLN A C 1
ATOM 724 O O . GLN A 1 94 ? -4.056 -7.466 19.827 1.00 95.44 94 GLN A O 1
ATOM 729 N N . LEU A 1 95 ? -4.097 -6.209 17.972 1.00 96.50 95 LEU A N 1
ATOM 730 C CA . LEU A 1 95 ? -4.740 -7.202 17.104 1.00 96.50 95 LEU A CA 1
ATOM 731 C C . LEU A 1 95 ? -3.757 -7.757 16.054 1.00 96.50 95 LEU A C 1
ATOM 733 O O . LEU A 1 95 ? -3.834 -7.387 14.878 1.00 96.50 95 LEU A O 1
ATOM 737 N N . PRO A 1 96 ? -2.845 -8.682 16.416 1.00 93.31 96 PRO A N 1
ATOM 738 C CA . PRO A 1 96 ? -1.816 -9.186 15.500 1.00 93.31 96 PRO A CA 1
ATOM 739 C C . PRO A 1 96 ? -2.396 -9.881 14.258 1.00 93.31 96 PRO A C 1
ATOM 741 O O . PRO A 1 96 ? -1.864 -9.726 13.159 1.00 93.31 96 PRO A O 1
ATOM 744 N N . ALA A 1 97 ? -3.522 -10.588 14.403 1.00 93.88 97 ALA A N 1
ATOM 745 C CA . ALA A 1 97 ? -4.213 -11.229 13.283 1.00 93.88 97 ALA A CA 1
ATOM 746 C C . ALA A 1 97 ? -4.700 -10.209 12.238 1.00 93.88 97 ALA A C 1
ATOM 748 O O . ALA A 1 97 ? -4.611 -10.458 11.035 1.00 93.88 97 ALA A O 1
ATOM 749 N N . LEU A 1 98 ? -5.169 -9.039 12.684 1.00 95.38 98 LEU A N 1
ATOM 750 C CA . LEU A 1 98 ? -5.554 -7.952 11.790 1.00 95.38 98 LEU A CA 1
ATOM 751 C C . LEU A 1 98 ? -4.321 -7.308 11.150 1.00 95.38 98 LEU A C 1
ATOM 753 O O . LEU A 1 98 ? -4.306 -7.129 9.938 1.00 95.38 98 LEU A O 1
ATOM 757 N N . ILE A 1 99 ? -3.262 -7.039 11.920 1.00 93.62 99 ILE A N 1
ATOM 758 C CA . ILE A 1 99 ? -2.002 -6.466 11.407 1.00 93.62 99 ILE A CA 1
ATOM 759 C C . ILE A 1 99 ? -1.400 -7.322 10.283 1.00 93.62 99 ILE A C 1
ATOM 761 O O . ILE A 1 99 ? -0.839 -6.775 9.333 1.00 93.62 99 ILE A O 1
ATOM 765 N N . HIS A 1 100 ? -1.515 -8.649 10.382 1.00 90.50 100 HIS A N 1
ATOM 766 C CA . HIS A 1 100 ? -1.062 -9.579 9.345 1.00 90.50 100 HIS A CA 1
ATOM 767 C C . HIS A 1 100 ? -1.964 -9.571 8.098 1.00 90.50 100 HIS A C 1
ATOM 769 O O . HIS A 1 100 ? -1.500 -9.827 6.990 1.00 90.50 100 HIS A O 1
ATOM 775 N N . ARG A 1 101 ? -3.267 -9.314 8.265 1.00 91.81 101 ARG A N 1
ATOM 776 C CA . ARG A 1 101 ? -4.238 -9.251 7.160 1.00 91.81 101 ARG A CA 1
ATOM 777 C C . ARG A 1 101 ? -4.244 -7.896 6.462 1.00 91.81 101 ARG A C 1
ATOM 779 O O . ARG A 1 101 ? -4.582 -7.846 5.285 1.00 91.81 101 ARG A O 1
ATOM 786 N N . ILE A 1 102 ? -3.887 -6.821 7.165 1.00 90.00 102 ILE A N 1
ATOM 787 C CA . ILE A 1 102 ? -3.631 -5.521 6.550 1.00 90.00 102 ILE A CA 1
ATOM 788 C C . ILE A 1 102 ? -2.406 -5.710 5.658 1.00 90.00 102 ILE A C 1
ATOM 790 O O . ILE A 1 102 ? -1.342 -6.046 6.190 1.00 90.00 102 ILE A O 1
ATOM 794 N N . PRO A 1 103 ? -2.538 -5.511 4.332 1.00 80.38 103 PRO A N 1
ATOM 795 C CA . PRO A 1 103 ? -1.394 -5.464 3.443 1.00 80.38 103 PRO A CA 1
ATOM 796 C C . PRO A 1 103 ? -0.338 -4.597 4.101 1.00 80.38 103 PRO A C 1
ATOM 798 O O . PRO A 1 103 ? -0.625 -3.458 4.490 1.00 80.38 103 PRO A O 1
ATOM 801 N N . SER A 1 104 ? 0.862 -5.145 4.298 1.00 64.19 104 SER A N 1
ATOM 802 C CA . SER A 1 104 ? 1.956 -4.291 4.716 1.00 64.19 104 SER A CA 1
ATOM 803 C C . SER A 1 104 ? 2.000 -3.117 3.736 1.00 64.19 104 SER A C 1
ATOM 805 O O . SER A 1 104 ? 1.638 -3.270 2.561 1.00 64.19 104 SER A O 1
ATOM 807 N N . PRO A 1 105 ? 2.484 -1.947 4.158 1.00 56.38 105 PRO A N 1
ATOM 808 C CA . PRO A 1 105 ? 3.226 -1.137 3.221 1.00 56.38 105 PRO A CA 1
ATOM 809 C C . PRO A 1 105 ? 4.441 -1.976 2.779 1.00 56.38 105 PRO A C 1
ATOM 811 O O . PRO A 1 105 ? 5.577 -1.713 3.145 1.00 56.38 105 PRO A O 1
ATOM 814 N N . SER A 1 106 ? 4.212 -3.043 2.002 1.00 51.06 106 SER A N 1
ATOM 815 C CA . SER A 1 106 ? 5.090 -3.379 0.911 1.00 51.06 106 SER A CA 1
ATOM 816 C C . SER A 1 106 ? 5.319 -2.083 0.170 1.00 51.06 106 SER A C 1
ATOM 818 O O . SER A 1 106 ? 4.430 -1.232 0.100 1.00 51.06 106 SER A O 1
ATOM 820 N N . GLU A 1 107 ? 6.499 -1.980 -0.392 1.00 51.78 107 GLU A N 1
ATOM 821 C CA . GLU A 1 107 ? 7.005 -0.967 -1.295 1.00 51.78 107 GLU A CA 1
ATOM 822 C C . GLU A 1 107 ? 6.109 -0.619 -2.513 1.00 51.78 107 GLU A C 1
ATOM 824 O O . GLU A 1 107 ? 6.612 -0.138 -3.514 1.00 51.78 107 GLU A O 1
ATOM 829 N N . ASN A 1 108 ? 4.780 -0.716 -2.414 1.00 50.03 108 ASN A N 1
ATOM 830 C CA . ASN A 1 108 ? 3.741 0.013 -3.146 1.00 50.03 108 ASN A CA 1
ATOM 831 C C . ASN A 1 108 ? 3.833 1.541 -2.946 1.00 50.03 108 ASN A C 1
ATOM 833 O O . ASN A 1 108 ? 2.831 2.259 -2.974 1.00 50.03 108 ASN A O 1
ATOM 837 N N . GLY A 1 109 ? 5.049 2.072 -2.827 1.00 55.72 109 GLY A N 1
ATOM 838 C CA . GLY A 1 109 ? 5.356 3.358 -3.418 1.00 55.72 109 GLY A CA 1
ATOM 839 C C . GLY A 1 109 ? 5.274 3.163 -4.924 1.00 55.72 109 GLY A C 1
ATOM 840 O O . GLY A 1 109 ? 6.295 2.956 -5.578 1.00 55.72 109 GLY A O 1
ATOM 841 N N . GLY A 1 110 ? 4.045 3.179 -5.452 1.00 71.81 110 GLY A N 1
ATOM 842 C CA . GLY A 1 110 ? 3.823 3.270 -6.885 1.00 71.81 110 GLY A CA 1
ATOM 843 C C . GLY A 1 110 ? 4.743 4.349 -7.451 1.00 71.81 110 GLY A C 1
ATOM 844 O O . GLY A 1 110 ? 5.038 5.352 -6.799 1.00 71.81 110 GLY A O 1
ATOM 845 N N . GLY A 1 111 ? 5.266 4.125 -8.642 1.00 86.69 111 GLY A N 1
ATOM 846 C CA . GLY A 1 111 ? 6.314 4.975 -9.170 1.00 86.69 111 GLY A CA 1
ATOM 847 C C . GLY A 1 111 ? 6.355 4.931 -10.676 1.00 86.69 111 GLY A C 1
ATOM 848 O O . GLY A 1 111 ? 5.632 4.179 -11.328 1.00 86.69 111 GLY A O 1
ATOM 849 N N . TYR A 1 112 ? 7.224 5.763 -11.225 1.00 94.00 112 TYR A N 1
ATOM 850 C CA . TYR A 1 112 ? 7.453 5.826 -12.654 1.00 94.00 112 TYR A CA 1
ATOM 851 C C . TYR A 1 112 ? 8.755 5.102 -12.972 1.00 94.00 112 TYR A C 1
ATOM 853 O O . TYR A 1 112 ? 9.782 5.323 -12.326 1.00 94.00 112 TYR A O 1
ATOM 861 N N . ILE A 1 113 ? 8.696 4.248 -13.988 1.00 95.88 113 ILE A N 1
ATOM 862 C CA . ILE A 1 113 ? 9.872 3.698 -14.649 1.00 95.88 113 ILE A CA 1
ATOM 863 C C . ILE A 1 113 ? 9.931 4.326 -16.034 1.00 95.88 113 ILE A C 1
ATOM 865 O O . ILE A 1 113 ? 8.952 4.295 -16.780 1.00 95.88 113 ILE A O 1
ATOM 869 N N . THR A 1 114 ? 11.096 4.856 -16.387 1.00 97.50 114 THR A N 1
ATOM 870 C CA . THR A 1 114 ? 11.368 5.358 -17.732 1.00 97.50 114 THR A CA 1
ATOM 871 C C . THR A 1 114 ? 12.342 4.413 -18.416 1.00 97.50 114 THR A C 1
ATOM 873 O O . THR A 1 114 ? 13.465 4.218 -17.946 1.00 97.50 114 THR A O 1
ATOM 876 N N . LEU A 1 115 ? 11.919 3.848 -19.547 1.00 96.81 115 LEU A N 1
ATOM 877 C CA . LEU A 1 115 ? 12.796 3.111 -20.448 1.00 96.81 115 LEU A CA 1
ATOM 878 C C . LEU A 1 115 ? 13.400 4.060 -21.482 1.00 96.81 115 LEU A C 1
ATOM 880 O O . LEU A 1 115 ? 12.712 4.916 -22.036 1.00 96.81 115 LEU A O 1
ATOM 884 N N . GLY A 1 116 ? 14.686 3.885 -21.769 1.00 94.50 116 GLY A N 1
ATOM 885 C CA . GLY A 1 116 ? 15.392 4.653 -22.789 1.00 94.50 116 GLY A CA 1
ATOM 886 C C . GLY A 1 116 ? 16.291 3.766 -23.635 1.00 94.50 116 GLY A C 1
ATOM 887 O O . GLY A 1 116 ? 16.796 2.749 -23.176 1.00 94.50 116 GLY A O 1
ATOM 888 N N . TYR A 1 117 ? 16.542 4.143 -24.880 1.00 92.38 117 TYR A N 1
ATOM 889 C CA . TYR A 1 117 ? 17.591 3.516 -25.679 1.00 92.38 117 TYR A CA 1
ATOM 890 C C . TYR A 1 117 ? 18.175 4.529 -26.658 1.00 92.38 117 TYR A C 1
ATOM 892 O O . TYR A 1 117 ? 17.528 5.505 -27.035 1.00 92.38 117 TYR A O 1
ATOM 900 N N . ARG A 1 118 ? 19.409 4.280 -27.103 1.00 87.56 118 ARG A N 1
ATOM 901 C CA . ARG A 1 118 ? 20.036 5.046 -28.184 1.00 87.56 118 ARG A CA 1
ATOM 902 C C . ARG A 1 118 ? 19.991 4.225 -29.466 1.00 87.56 118 ARG A C 1
ATOM 904 O O . ARG A 1 118 ? 20.671 3.207 -29.567 1.00 87.56 118 ARG A O 1
ATOM 911 N N . GLY A 1 119 ? 19.179 4.662 -30.423 1.00 79.62 119 GLY A N 1
ATOM 912 C CA . GLY A 1 119 ? 19.184 4.115 -31.777 1.00 79.62 119 GLY A CA 1
ATOM 913 C C . GLY A 1 119 ? 20.308 4.738 -32.601 1.00 79.62 119 GLY A C 1
ATOM 914 O O . GLY A 1 119 ? 20.540 5.943 -32.518 1.00 79.62 119 GLY A O 1
ATOM 915 N N . THR A 1 120 ? 21.004 3.929 -33.394 1.00 72.50 120 THR A N 1
ATOM 916 C CA . THR A 1 120 ? 21.906 4.421 -34.439 1.00 72.50 120 THR A CA 1
ATOM 917 C C . THR A 1 120 ? 21.342 4.045 -35.801 1.00 72.50 120 THR A C 1
ATOM 919 O O . THR A 1 120 ? 21.058 2.879 -36.067 1.00 72.50 120 THR A O 1
ATOM 922 N N . PHE A 1 121 ? 21.185 5.045 -36.664 1.00 70.19 121 PHE A N 1
ATOM 923 C CA . PHE A 1 121 ? 20.835 4.852 -38.065 1.00 70.19 121 PHE A CA 1
ATOM 924 C C . PHE A 1 121 ? 22.114 5.023 -38.875 1.00 70.19 121 PHE A C 1
ATOM 926 O O . PHE A 1 121 ? 22.768 6.062 -38.795 1.00 70.19 121 PHE A O 1
ATOM 933 N N . ALA A 1 122 ? 22.516 3.981 -39.595 1.00 61.94 122 ALA A N 1
ATOM 934 C CA . ALA A 1 122 ? 23.594 4.096 -40.563 1.00 61.94 122 ALA A CA 1
ATOM 935 C C . ALA A 1 122 ? 22.969 4.482 -41.903 1.00 61.94 122 ALA A C 1
ATOM 937 O O . ALA A 1 122 ? 22.171 3.718 -42.442 1.00 61.94 122 ALA A O 1
ATOM 938 N N . TYR A 1 123 ? 23.326 5.653 -42.427 1.00 59.97 123 TYR A N 1
ATOM 939 C CA . TYR A 1 123 ? 22.994 6.007 -43.802 1.00 59.97 123 TYR A CA 1
ATOM 940 C C . TYR A 1 123 ? 23.790 5.093 -44.745 1.00 59.97 123 TYR A C 1
ATOM 942 O O . TYR A 1 123 ? 24.990 4.882 -44.546 1.00 59.97 123 TYR A O 1
ATOM 950 N N . GLY A 1 124 ? 23.109 4.490 -45.724 1.00 60.78 124 GLY A N 1
ATOM 951 C CA . GLY A 1 124 ? 23.759 3.709 -46.775 1.00 60.78 124 GLY A CA 1
ATOM 952 C C . GLY A 1 124 ? 24.640 4.599 -47.660 1.00 60.78 124 GLY A C 1
ATOM 953 O O . GLY A 1 124 ? 24.538 5.825 -47.612 1.00 60.78 124 GLY A O 1
ATOM 954 N N . ARG A 1 125 ? 25.501 3.985 -48.486 1.00 57.00 125 ARG A N 1
ATOM 955 C CA . ARG A 1 125 ? 26.432 4.708 -49.381 1.00 57.00 125 ARG A CA 1
ATOM 956 C C . ARG A 1 125 ? 25.737 5.649 -50.378 1.00 57.00 125 ARG A C 1
ATOM 958 O O . ARG A 1 125 ? 26.379 6.588 -50.827 1.00 57.00 125 ARG A O 1
ATOM 965 N N . ASP A 1 126 ? 24.443 5.460 -50.631 1.00 59.97 126 ASP A N 1
ATOM 966 C CA . ASP A 1 126 ? 23.711 6.152 -51.700 1.00 59.97 126 ASP A CA 1
ATOM 967 C C . ASP A 1 126 ? 22.608 7.098 -51.193 1.00 59.97 126 ASP A C 1
ATOM 969 O O . ASP A 1 126 ? 21.679 7.428 -51.925 1.00 59.97 126 ASP A O 1
ATOM 973 N N . GLY A 1 127 ? 22.639 7.504 -49.916 1.00 57.50 127 GLY A N 1
ATOM 974 C CA . GLY A 1 127 ? 21.634 8.418 -49.347 1.00 57.50 127 GLY A CA 1
ATOM 975 C C . GLY A 1 127 ? 20.227 7.819 -49.207 1.00 57.50 127 GLY A C 1
ATOM 976 O O . GLY A 1 127 ? 19.362 8.419 -48.571 1.00 57.50 127 GLY A O 1
ATOM 977 N N . GLN A 1 128 ? 19.998 6.606 -49.714 1.00 51.19 128 GLN A N 1
ATOM 978 C CA . GLN A 1 128 ? 18.866 5.797 -49.300 1.00 51.19 128 GLN A CA 1
ATOM 979 C C . GLN A 1 128 ? 19.075 5.391 -47.841 1.00 51.19 128 GLN A C 1
ATOM 981 O O . GLN A 1 128 ? 20.128 4.862 -47.463 1.00 51.19 128 GLN A O 1
ATOM 986 N N . ALA A 1 129 ? 18.066 5.669 -47.012 1.00 54.72 129 ALA A N 1
ATOM 987 C CA . ALA A 1 129 ? 17.951 5.056 -45.704 1.00 54.72 129 ALA A CA 1
ATOM 988 C C . ALA A 1 129 ? 17.899 3.549 -45.946 1.00 54.72 129 ALA A C 1
ATOM 990 O O . ALA A 1 129 ? 16.879 3.008 -46.366 1.00 54.72 129 ALA A O 1
ATOM 991 N N . ASP A 1 130 ? 19.043 2.898 -45.767 1.00 51.19 130 ASP A N 1
ATOM 992 C CA . ASP A 1 130 ? 19.142 1.452 -45.762 1.00 51.19 130 ASP A CA 1
ATOM 993 C C . ASP A 1 130 ? 18.026 0.962 -44.831 1.00 51.19 130 ASP A C 1
ATOM 995 O O . ASP A 1 130 ? 17.885 1.492 -43.721 1.00 51.19 130 ASP A O 1
ATOM 999 N N . VAL A 1 131 ? 17.206 0.004 -45.278 1.00 52.47 131 VAL A N 1
ATOM 1000 C CA . VAL A 1 131 ? 16.113 -0.611 -44.496 1.00 52.47 131 VAL A CA 1
ATOM 1001 C C . VAL A 1 131 ? 16.731 -1.505 -43.409 1.00 52.47 131 VAL A C 1
ATOM 1003 O O . VAL A 1 131 ? 16.398 -2.669 -43.212 1.00 52.47 131 VAL A O 1
ATOM 1006 N N . LYS A 1 132 ? 17.744 -0.984 -42.723 1.00 55.69 132 LYS A N 1
ATOM 1007 C CA . LYS A 1 132 ? 18.449 -1.615 -41.633 1.00 55.69 132 LYS A CA 1
ATOM 1008 C C . LYS A 1 132 ? 17.555 -1.469 -40.423 1.00 55.69 132 LYS A C 1
ATOM 1010 O O . LYS A 1 132 ? 17.360 -0.379 -39.886 1.00 55.69 132 LYS A O 1
ATOM 1015 N N . PHE A 1 133 ? 16.996 -2.607 -40.029 1.00 60.19 133 PHE A N 1
ATOM 1016 C CA . PHE A 1 133 ? 16.255 -2.781 -38.793 1.00 60.19 133 PHE A CA 1
ATOM 1017 C C . PHE A 1 133 ? 16.940 -2.056 -37.631 1.00 60.19 133 PHE A C 1
ATOM 1019 O O . PHE A 1 133 ? 18.169 -2.030 -37.515 1.00 60.19 133 PHE A O 1
ATOM 1026 N N . ARG A 1 134 ? 16.115 -1.475 -36.758 1.00 64.88 134 ARG A N 1
ATOM 1027 C CA . ARG A 1 134 ? 16.528 -0.772 -35.541 1.00 64.88 134 ARG A CA 1
ATOM 1028 C C . ARG A 1 134 ? 17.571 -1.600 -34.775 1.00 64.88 134 ARG A C 1
ATOM 1030 O O . ARG A 1 134 ? 17.235 -2.627 -34.192 1.00 64.88 134 ARG A O 1
ATOM 1037 N N . LYS A 1 135 ? 18.826 -1.137 -34.714 1.00 73.44 135 LYS A N 1
ATOM 1038 C CA . LYS A 1 135 ? 19.855 -1.760 -33.867 1.00 73.44 135 LYS A CA 1
ATOM 1039 C C . LYS A 1 135 ? 19.786 -1.178 -32.455 1.00 73.44 135 LYS A C 1
ATOM 1041 O O . LYS A 1 135 ? 20.307 -0.095 -32.193 1.00 73.44 135 LYS A O 1
ATOM 1046 N N . LEU A 1 136 ? 19.131 -1.897 -31.546 1.00 80.69 136 LEU A N 1
ATOM 1047 C CA . LEU A 1 136 ? 19.072 -1.563 -30.122 1.00 80.69 136 LEU A CA 1
ATOM 1048 C C . LEU A 1 136 ? 20.327 -2.077 -29.419 1.00 80.69 136 LEU A C 1
ATOM 1050 O O . LEU A 1 136 ? 20.478 -3.275 -29.251 1.00 80.69 136 LEU A O 1
ATOM 1054 N N . GLN A 1 137 ? 21.235 -1.196 -28.993 1.00 84.69 137 GLN A N 1
ATOM 1055 C CA . GLN A 1 137 ? 22.438 -1.641 -28.272 1.00 84.69 137 GLN A CA 1
ATOM 1056 C C . GLN A 1 137 ? 22.164 -1.973 -26.802 1.00 84.69 137 GLN A C 1
ATOM 1058 O O . GLN A 1 137 ? 22.758 -2.894 -26.246 1.00 84.69 137 GLN A O 1
ATOM 1063 N N . ARG A 1 138 ? 21.309 -1.179 -26.154 1.00 92.00 138 ARG A N 1
ATOM 1064 C CA . ARG A 1 138 ? 21.002 -1.292 -24.729 1.00 92.00 138 ARG A CA 1
ATOM 1065 C C . ARG A 1 138 ? 19.683 -0.599 -24.423 1.00 92.00 138 ARG A C 1
ATOM 1067 O O . ARG A 1 138 ? 19.451 0.502 -24.923 1.00 92.00 138 ARG A O 1
ATOM 1074 N N . ILE A 1 139 ? 18.889 -1.223 -23.561 1.00 96.31 139 ILE A N 1
ATOM 1075 C CA . ILE A 1 139 ? 17.709 -0.618 -22.947 1.00 96.31 139 ILE A CA 1
ATOM 1076 C C . ILE A 1 139 ? 18.130 -0.121 -21.565 1.00 96.31 139 ILE A C 1
ATOM 1078 O O . ILE A 1 139 ? 18.532 -0.912 -20.716 1.00 96.31 139 ILE A O 1
ATOM 1082 N N . LEU A 1 140 ? 18.119 1.191 -21.384 1.00 96.81 140 LEU A N 1
ATOM 1083 C CA . LEU A 1 140 ? 18.351 1.882 -20.125 1.00 96.81 140 LEU A CA 1
ATOM 1084 C C . LEU A 1 140 ? 17.070 1.861 -19.294 1.00 96.81 140 LEU A C 1
ATOM 1086 O O . LEU A 1 140 ? 15.975 2.012 -19.838 1.00 96.81 140 LEU A O 1
ATOM 1090 N N . VAL A 1 141 ? 17.235 1.701 -17.986 1.00 97.38 141 VAL A N 1
ATOM 1091 C CA . VAL A 1 141 ? 16.146 1.691 -17.011 1.00 97.38 141 VAL A CA 1
ATOM 1092 C C . VAL A 1 141 ? 16.410 2.798 -15.994 1.00 97.38 141 VAL A C 1
ATOM 1094 O O . VAL A 1 141 ? 17.514 2.913 -15.450 1.00 97.38 141 VAL A O 1
ATOM 1097 N N . HIS A 1 142 ? 15.404 3.637 -15.765 1.00 96.00 142 HIS A N 1
ATOM 1098 C CA . HIS A 1 142 ? 15.473 4.773 -14.852 1.00 96.00 142 HIS A CA 1
ATOM 1099 C C . HIS A 1 142 ? 14.269 4.763 -13.913 1.00 96.00 142 HIS A C 1
ATOM 1101 O O . HIS A 1 142 ? 13.148 4.530 -14.361 1.00 96.00 142 HIS A O 1
ATOM 1107 N N . GLY A 1 143 ? 14.489 5.058 -12.634 1.00 94.19 143 GLY A N 1
ATOM 1108 C CA . GLY A 1 143 ? 13.428 5.089 -11.631 1.00 94.19 143 GLY A CA 1
ATOM 1109 C C . GLY A 1 143 ? 13.935 4.740 -10.238 1.00 94.19 143 GLY A C 1
ATOM 1110 O O . GLY A 1 143 ? 15.139 4.775 -9.968 1.00 94.19 143 GLY A O 1
ATOM 1111 N N . LYS A 1 144 ? 13.001 4.404 -9.349 1.00 91.25 144 LYS A N 1
ATOM 1112 C CA . LYS A 1 144 ? 13.296 3.883 -8.011 1.00 91.25 144 LYS A CA 1
ATOM 1113 C C . LYS A 1 144 ? 13.953 2.501 -8.134 1.00 91.25 144 LYS A C 1
ATOM 1115 O O . LYS A 1 144 ? 13.428 1.641 -8.842 1.00 91.25 144 LYS A O 1
ATOM 1120 N N . ALA A 1 145 ? 15.096 2.281 -7.484 1.00 89.25 145 ALA A N 1
ATOM 1121 C CA . ALA A 1 145 ? 15.902 1.071 -7.672 1.00 89.25 145 ALA A CA 1
ATOM 1122 C C . ALA A 1 145 ? 15.173 -0.210 -7.231 1.00 89.25 145 ALA A C 1
ATOM 1124 O O . ALA A 1 145 ? 15.219 -1.210 -7.945 1.00 89.25 145 ALA A O 1
ATOM 1125 N N . SER A 1 146 ? 14.456 -0.162 -6.104 1.00 87.50 146 SER A N 1
ATOM 1126 C CA . SER A 1 146 ? 13.580 -1.249 -5.634 1.00 87.50 146 SER A CA 1
ATOM 1127 C C . SER A 1 146 ? 12.531 -1.625 -6.671 1.00 87.50 146 SER A C 1
ATOM 1129 O O . SER A 1 146 ? 12.457 -2.782 -7.076 1.00 87.50 146 SER A O 1
ATOM 1131 N N . LEU A 1 147 ? 11.815 -0.629 -7.189 1.00 90.62 147 LEU A N 1
ATOM 1132 C CA . LEU A 1 147 ? 10.783 -0.819 -8.205 1.00 90.62 147 LEU A CA 1
ATOM 1133 C C . LEU A 1 147 ? 11.349 -1.401 -9.510 1.00 90.62 147 LEU A C 1
ATOM 1135 O O . LEU A 1 147 ? 10.761 -2.293 -10.114 1.00 90.62 147 LEU A O 1
ATOM 1139 N N . CYS A 1 148 ? 12.527 -0.942 -9.940 1.00 92.94 148 CYS A N 1
ATOM 1140 C CA . CYS A 1 148 ? 13.193 -1.499 -11.120 1.00 92.94 148 CYS A CA 1
ATOM 1141 C C . CYS A 1 148 ? 13.569 -2.977 -10.913 1.00 92.94 148 CYS A C 1
ATOM 1143 O O . CYS A 1 148 ? 13.383 -3.783 -11.825 1.00 92.94 148 CYS A O 1
ATOM 1145 N N . ARG A 1 149 ? 14.076 -3.342 -9.726 1.00 91.38 149 ARG A N 1
ATOM 1146 C CA . ARG A 1 149 ? 14.398 -4.734 -9.366 1.00 91.38 149 ARG A CA 1
ATOM 1147 C C . ARG A 1 149 ? 13.153 -5.613 -9.323 1.00 91.38 149 ARG A C 1
ATOM 1149 O O . ARG A 1 149 ? 13.183 -6.717 -9.856 1.00 91.38 149 ARG A O 1
ATOM 1156 N N . GLU A 1 150 ? 12.061 -5.112 -8.758 1.00 90.75 150 GLU A N 1
ATOM 1157 C CA . GLU A 1 150 ? 10.783 -5.826 -8.698 1.00 90.75 150 GLU A CA 1
ATOM 1158 C C . GLU A 1 150 ? 10.226 -6.151 -10.093 1.00 90.75 150 GLU A C 1
ATOM 1160 O O . GLU A 1 150 ? 9.700 -7.245 -10.321 1.00 90.75 150 GLU A O 1
ATOM 1165 N N . VAL A 1 151 ? 10.353 -5.207 -11.031 1.00 94.62 151 VAL A N 1
ATOM 1166 C CA . VAL A 1 151 ? 9.811 -5.351 -12.387 1.00 94.62 151 VAL A CA 1
ATOM 1167 C C . VAL A 1 151 ? 10.695 -6.218 -13.277 1.00 94.62 151 VAL A C 1
ATOM 1169 O O . VAL A 1 151 ? 10.190 -7.095 -13.972 1.00 94.62 151 VAL A O 1
ATOM 1172 N N . PHE A 1 152 ? 12.009 -5.989 -13.274 1.00 96.06 152 PHE A N 1
ATOM 1173 C CA . PHE A 1 152 ? 12.913 -6.611 -14.248 1.00 96.06 152 PHE A CA 1
ATOM 1174 C C . PHE A 1 152 ? 13.703 -7.806 -13.701 1.00 96.06 152 PHE A C 1
ATOM 1176 O O . PHE A 1 152 ? 14.256 -8.572 -14.499 1.00 96.06 152 PHE A O 1
ATOM 1183 N N . GLY A 1 153 ? 13.763 -7.987 -12.378 1.00 93.81 153 GLY A N 1
ATOM 1184 C CA . GLY A 1 153 ? 14.435 -9.109 -11.718 1.00 93.81 153 GLY A CA 1
ATOM 1185 C C . GLY A 1 153 ? 15.828 -9.388 -12.285 1.00 93.81 153 GLY A C 1
ATOM 1186 O O . GLY A 1 153 ? 16.628 -8.478 -12.513 1.00 93.81 153 GLY A O 1
ATOM 1187 N N . ASP A 1 154 ? 16.087 -10.651 -12.619 1.00 94.81 154 ASP A N 1
ATOM 1188 C CA . ASP A 1 154 ? 17.383 -11.112 -13.131 1.00 94.81 154 ASP A CA 1
ATOM 1189 C C . ASP A 1 154 ? 17.774 -10.523 -14.491 1.00 94.81 154 ASP A C 1
ATOM 1191 O O . ASP A 1 154 ? 18.933 -10.633 -14.902 1.00 94.81 154 ASP A O 1
ATOM 1195 N N . THR A 1 155 ? 16.843 -9.898 -15.216 1.00 97.00 155 THR A N 1
ATOM 1196 C CA . THR A 1 155 ? 17.152 -9.232 -16.489 1.00 97.00 155 THR A CA 1
ATOM 1197 C C . THR A 1 155 ? 17.764 -7.847 -16.295 1.00 97.00 155 THR A C 1
ATOM 1199 O O . THR A 1 155 ? 18.356 -7.318 -17.239 1.00 97.00 155 THR A O 1
ATOM 1202 N N . LEU A 1 156 ? 17.689 -7.285 -15.085 1.00 96.25 156 LEU A N 1
ATOM 1203 C CA . LEU A 1 156 ? 18.283 -6.004 -14.729 1.00 96.25 156 LEU A CA 1
ATOM 1204 C C . LEU A 1 156 ? 19.791 -6.149 -14.490 1.00 96.25 156 LEU A C 1
ATOM 1206 O O . LEU A 1 156 ? 20.272 -7.113 -13.895 1.00 96.25 156 LEU A O 1
ATOM 1210 N N . ASN A 1 157 ? 20.561 -5.187 -14.984 1.00 95.44 157 ASN A N 1
ATOM 1211 C CA . ASN A 1 157 ? 21.992 -5.083 -14.756 1.00 95.44 157 ASN A CA 1
ATOM 1212 C C . ASN A 1 157 ? 22.306 -3.807 -13.964 1.00 95.44 157 ASN A C 1
ATOM 1214 O O . ASN A 1 157 ? 22.099 -2.690 -14.447 1.00 95.44 157 ASN A O 1
ATOM 1218 N N . GLU A 1 158 ? 22.845 -4.004 -12.761 1.00 92.81 158 GLU A N 1
ATOM 1219 C CA . GLU A 1 158 ? 23.187 -2.950 -11.798 1.00 92.81 158 GLU A CA 1
ATOM 1220 C C . GLU A 1 158 ? 24.691 -2.618 -11.794 1.00 92.81 158 GLU A C 1
ATOM 1222 O O . GLU A 1 158 ? 25.149 -1.794 -11.014 1.00 92.81 158 GLU A O 1
ATOM 1227 N N . SER A 1 159 ? 25.493 -3.171 -12.715 1.00 92.19 159 SER A N 1
ATOM 1228 C CA . SER A 1 159 ? 26.963 -3.043 -12.690 1.00 92.19 159 SER A CA 1
ATOM 1229 C C . SER A 1 159 ? 27.491 -1.603 -12.778 1.00 92.19 159 SER A C 1
ATOM 1231 O O . SER A 1 159 ? 28.665 -1.356 -12.520 1.00 92.19 159 SER A O 1
ATOM 1233 N N . ARG A 1 160 ? 26.661 -0.656 -13.229 1.00 86.75 160 ARG A N 1
ATOM 1234 C CA . ARG A 1 160 ? 27.002 0.773 -13.365 1.00 86.75 160 ARG A CA 1
ATOM 1235 C C . ARG A 1 160 ? 26.561 1.624 -12.175 1.00 86.75 160 ARG A C 1
ATOM 1237 O O . ARG A 1 160 ? 26.905 2.806 -12.126 1.00 86.75 160 ARG A O 1
ATOM 1244 N N . ASP A 1 161 ? 25.786 1.042 -11.273 1.00 84.12 161 ASP A N 1
ATOM 1245 C CA . ASP A 1 161 ? 25.311 1.655 -10.039 1.00 84.12 161 ASP A CA 1
ATOM 1246 C C . ASP A 1 161 ? 24.947 0.527 -9.066 1.00 84.12 161 ASP A C 1
ATOM 1248 O O . ASP A 1 161 ? 23.762 0.290 -8.841 1.00 84.12 161 ASP A O 1
ATOM 1252 N N . PRO A 1 162 ? 25.949 -0.214 -8.544 1.00 76.38 162 PRO A N 1
ATOM 1253 C CA . PRO A 1 162 ? 25.709 -1.411 -7.738 1.00 76.38 162 PRO A CA 1
ATOM 1254 C C . PRO A 1 162 ? 24.938 -1.138 -6.440 1.00 76.38 162 PRO A C 1
ATOM 1256 O O . PRO A 1 162 ? 24.529 -2.090 -5.791 1.00 76.38 162 PRO A O 1
ATOM 1259 N N . GLY A 1 163 ? 24.690 0.136 -6.105 1.00 66.50 163 GLY A N 1
ATOM 1260 C CA . GLY A 1 163 ? 23.903 0.546 -4.950 1.00 66.50 163 GLY A CA 1
ATOM 1261 C C . GLY A 1 163 ? 24.516 0.089 -3.630 1.00 66.50 163 GLY A C 1
ATOM 1262 O O . GLY A 1 163 ? 25.438 -0.715 -3.586 1.00 66.50 163 GLY A O 1
ATOM 1263 N N . ASP A 1 164 ? 24.003 0.629 -2.537 1.00 63.47 164 ASP A N 1
ATOM 1264 C CA . ASP A 1 164 ? 24.072 -0.080 -1.267 1.00 63.47 164 ASP A CA 1
ATOM 1265 C C . ASP A 1 164 ? 22.681 -0.691 -1.098 1.00 63.47 164 ASP A C 1
ATOM 1267 O O . ASP A 1 164 ? 21.684 0.037 -1.204 1.00 63.47 164 ASP A O 1
ATOM 1271 N N . HIS A 1 165 ? 22.588 -2.016 -0.972 1.00 61.47 165 HIS A N 1
ATOM 1272 C CA . HIS A 1 165 ? 21.297 -2.720 -0.967 1.00 61.47 165 HIS A CA 1
ATOM 1273 C C . HIS A 1 165 ? 20.393 -2.293 0.204 1.00 61.47 165 HIS A C 1
ATOM 1275 O O . HIS A 1 165 ? 19.182 -2.502 0.132 1.00 61.47 165 HIS A O 1
ATOM 1281 N N . ASP A 1 166 ? 20.960 -1.620 1.209 1.00 56.19 166 ASP A N 1
ATOM 1282 C CA . ASP A 1 166 ? 20.271 -1.115 2.398 1.00 56.19 166 ASP A CA 1
ATOM 1283 C C . ASP A 1 166 ? 19.365 0.107 2.149 1.00 56.19 166 ASP A C 1
ATOM 1285 O O . ASP A 1 166 ? 18.496 0.396 2.970 1.00 56.19 166 ASP A O 1
ATOM 1289 N N . PHE A 1 167 ? 19.487 0.815 1.015 1.0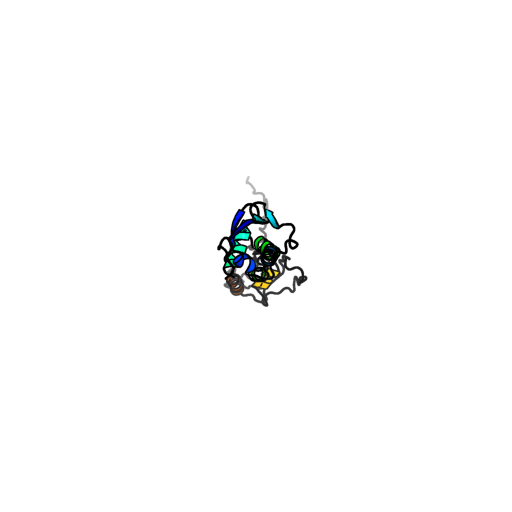0 59.03 167 PHE A N 1
ATOM 1290 C CA . PHE A 1 167 ? 18.631 1.976 0.714 1.00 59.03 167 PHE A CA 1
ATOM 1291 C C . PHE A 1 167 ? 17.577 1.656 -0.347 1.00 59.03 167 PHE A C 1
ATOM 1293 O O . PHE A 1 167 ? 17.752 1.923 -1.542 1.00 59.03 167 PHE A O 1
ATOM 1300 N N . SER A 1 168 ? 16.437 1.126 0.097 1.00 60.03 168 SER A N 1
ATOM 1301 C CA . SER A 1 168 ? 15.343 0.722 -0.793 1.00 60.03 168 SER A CA 1
ATOM 1302 C C . SER A 1 168 ? 14.633 1.891 -1.505 1.00 60.03 168 SER A C 1
ATOM 1304 O O . SER A 1 168 ? 14.006 1.689 -2.548 1.00 60.03 168 SER A O 1
ATOM 1306 N N . ASP A 1 169 ? 14.822 3.131 -1.040 1.00 67.44 169 ASP A N 1
ATOM 1307 C CA . ASP A 1 169 ? 14.208 4.349 -1.597 1.00 67.44 169 ASP A CA 1
ATOM 1308 C C . ASP A 1 169 ? 15.066 5.121 -2.619 1.00 67.44 169 ASP A C 1
ATOM 1310 O O . ASP A 1 169 ? 14.657 6.168 -3.130 1.00 67.44 169 ASP A O 1
ATOM 1314 N N . ARG A 1 170 ? 16.255 4.622 -2.977 1.00 85.12 170 ARG A N 1
ATOM 1315 C CA . ARG A 1 170 ? 17.161 5.337 -3.890 1.00 85.12 170 ARG A CA 1
ATOM 1316 C C . ARG A 1 170 ? 16.672 5.324 -5.345 1.00 85.12 170 ARG A C 1
ATOM 1318 O O . ARG A 1 170 ? 16.384 4.272 -5.914 1.00 85.12 170 ARG A O 1
ATOM 1325 N N . TYR A 1 171 ? 16.676 6.494 -5.986 1.00 90.50 171 TYR A N 1
ATOM 1326 C CA . TYR A 1 171 ? 16.462 6.646 -7.430 1.00 90.50 171 TYR A CA 1
ATOM 1327 C C . TYR A 1 171 ? 17.770 6.519 -8.217 1.00 90.50 171 TYR A C 1
ATOM 1329 O O . TYR A 1 171 ? 18.836 6.927 -7.754 1.00 90.50 171 TYR A O 1
ATOM 1337 N N . THR A 1 172 ? 17.683 5.990 -9.437 1.00 91.62 172 THR A N 1
ATOM 1338 C CA . THR A 1 172 ? 18.829 5.810 -10.331 1.00 91.62 172 THR A CA 1
ATOM 1339 C C . THR A 1 172 ? 18.463 6.007 -11.800 1.00 91.62 172 THR A C 1
ATOM 1341 O O . THR A 1 172 ? 17.325 5.813 -12.229 1.00 91.62 172 THR A O 1
ATOM 1344 N N . THR A 1 173 ? 19.462 6.398 -12.590 1.00 93.88 173 THR A N 1
ATOM 1345 C CA . THR A 1 173 ? 19.383 6.552 -14.049 1.00 93.88 173 THR A CA 1
ATOM 1346 C C . THR A 1 173 ? 20.405 5.683 -14.787 1.00 93.88 173 THR A C 1
ATOM 1348 O O . THR A 1 173 ? 20.644 5.869 -15.980 1.00 93.88 173 THR A O 1
ATOM 1351 N N . ARG A 1 174 ? 21.052 4.744 -14.091 1.00 92.94 174 ARG A N 1
ATOM 1352 C CA . ARG A 1 174 ? 22.260 4.064 -14.590 1.00 92.94 174 ARG A CA 1
ATOM 1353 C C . ARG A 1 174 ? 22.079 2.572 -14.852 1.00 92.94 174 ARG A C 1
ATOM 1355 O O . ARG A 1 174 ? 23.027 1.926 -15.306 1.00 92.94 174 ARG A O 1
ATOM 1362 N N . LEU A 1 175 ? 20.882 2.045 -14.613 1.00 95.25 175 LEU A N 1
ATOM 1363 C CA . LEU A 1 175 ? 20.559 0.640 -14.827 1.00 95.25 175 LEU A CA 1
ATOM 1364 C C . LEU A 1 175 ? 20.300 0.347 -16.305 1.00 95.25 175 LEU A C 1
ATOM 1366 O O . LEU A 1 175 ? 19.993 1.239 -17.103 1.00 95.25 175 LEU A O 1
ATOM 1370 N N . TYR A 1 176 ? 20.434 -0.921 -16.682 1.00 97.19 176 TYR A N 1
ATOM 1371 C CA . TYR A 1 176 ? 20.120 -1.37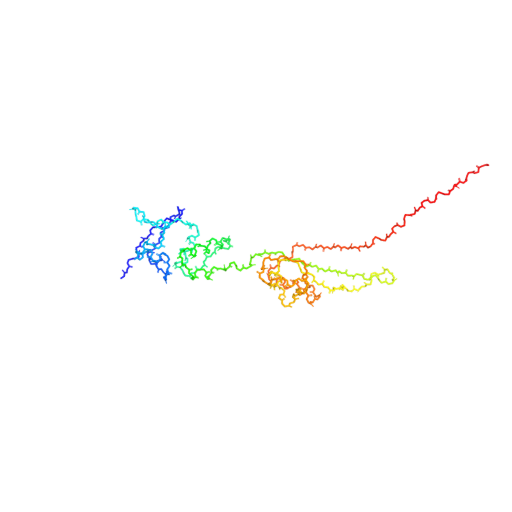5 -18.032 1.00 97.19 176 TYR A CA 1
ATOM 1372 C C . TYR A 1 176 ? 19.729 -2.848 -18.075 1.00 97.19 176 TYR A C 1
ATOM 1374 O O . TYR A 1 176 ? 20.106 -3.614 -17.197 1.00 97.19 176 TYR A O 1
ATOM 1382 N N . LEU A 1 177 ? 19.003 -3.261 -19.112 1.00 97.88 177 LEU A N 1
ATOM 1383 C CA . LEU A 1 177 ? 18.617 -4.660 -19.293 1.00 97.88 177 LEU A CA 1
ATOM 1384 C C . LEU A 1 177 ? 19.738 -5.475 -19.946 1.00 97.88 177 LEU A C 1
ATOM 1386 O O . LEU A 1 177 ? 20.456 -4.998 -20.830 1.00 97.88 177 LEU A O 1
ATOM 1390 N N . LYS A 1 178 ? 19.856 -6.741 -19.535 1.00 96.75 178 LYS A N 1
ATOM 1391 C CA . LYS A 1 178 ? 20.779 -7.739 -20.103 1.00 96.75 178 LYS A CA 1
ATOM 1392 C C . LYS A 1 178 ? 20.380 -8.174 -21.524 1.00 96.75 178 LYS A C 1
ATOM 1394 O O . LYS A 1 178 ? 21.178 -8.804 -22.211 1.00 96.75 178 LYS A O 1
ATOM 1399 N N . HIS A 1 179 ? 19.174 -7.822 -21.979 1.00 95.12 179 HIS A N 1
ATOM 1400 C CA . HIS A 1 179 ? 18.676 -8.068 -23.335 1.00 95.12 179 HIS A CA 1
ATOM 1401 C C . HIS A 1 179 ? 18.355 -6.767 -24.086 1.00 95.12 179 HIS A C 1
ATOM 1403 O O . HIS A 1 179 ? 18.325 -5.680 -23.516 1.00 95.12 179 HIS A O 1
ATOM 1409 N N . GLN A 1 180 ? 18.102 -6.893 -25.391 1.00 94.00 180 GLN A N 1
ATOM 1410 C CA . GLN A 1 180 ? 17.876 -5.769 -26.312 1.00 94.00 180 GLN A CA 1
ATOM 1411 C C . GLN A 1 180 ? 16.449 -5.726 -26.892 1.00 94.00 180 GLN A C 1
ATOM 1413 O O . GLN A 1 180 ? 16.138 -4.825 -27.660 1.00 94.00 180 GLN A O 1
ATOM 1418 N N . CYS A 1 181 ? 15.578 -6.679 -26.541 1.00 93.75 181 CYS A N 1
ATOM 1419 C CA . CYS A 1 181 ? 14.176 -6.686 -26.973 1.00 93.75 181 CYS A CA 1
ATOM 1420 C C . CYS A 1 181 ? 13.350 -5.701 -26.133 1.00 93.75 181 CYS A C 1
ATOM 1422 O O . CYS A 1 181 ? 13.239 -5.887 -24.919 1.00 93.75 181 CYS A O 1
ATOM 1424 N N . LEU A 1 182 ? 12.825 -4.651 -26.772 1.00 94.00 182 LEU A N 1
ATOM 1425 C CA . LEU A 1 182 ? 12.057 -3.594 -26.110 1.00 94.00 182 LEU A CA 1
ATOM 1426 C C . LEU A 1 182 ? 10.669 -4.094 -25.714 1.00 94.00 182 LEU A C 1
ATOM 1428 O O . LEU A 1 182 ? 10.214 -3.821 -24.612 1.00 94.00 182 LEU A O 1
ATOM 1432 N N . GLU A 1 183 ? 10.044 -4.879 -26.583 1.00 95.19 183 GLU A N 1
ATOM 1433 C CA . GLU A 1 183 ? 8.712 -5.448 -26.394 1.00 95.19 183 GLU A CA 1
ATOM 1434 C C . GLU A 1 183 ? 8.690 -6.346 -25.153 1.00 95.19 183 GLU A C 1
ATOM 1436 O O . GLU A 1 183 ? 7.851 -6.156 -24.283 1.00 95.19 183 GLU A O 1
ATOM 1441 N N . LYS A 1 184 ? 9.718 -7.185 -24.969 1.00 96.50 184 LYS A N 1
ATOM 1442 C CA . LYS A 1 184 ? 9.896 -7.982 -23.746 1.00 96.50 184 LYS A CA 1
ATOM 1443 C C . LYS A 1 184 ? 9.974 -7.126 -22.473 1.00 96.50 184 LYS A C 1
ATOM 1445 O O . LYS A 1 184 ? 9.507 -7.548 -21.421 1.00 96.50 184 LYS A O 1
ATOM 1450 N N . ALA A 1 185 ? 10.592 -5.946 -22.544 1.00 97.44 185 ALA A N 1
ATOM 1451 C CA . ALA A 1 185 ? 10.644 -5.033 -21.401 1.00 97.44 185 ALA A CA 1
ATOM 1452 C C . ALA A 1 185 ? 9.269 -4.404 -21.123 1.00 97.44 185 ALA A C 1
ATOM 1454 O O . ALA A 1 185 ? 8.888 -4.262 -19.963 1.00 97.44 185 ALA A O 1
ATOM 1455 N N . CYS A 1 186 ? 8.524 -4.061 -22.177 1.00 96.75 186 CYS A N 1
ATOM 1456 C CA . CYS A 1 186 ? 7.153 -3.567 -22.068 1.00 96.75 186 CYS A CA 1
ATOM 1457 C C . CYS A 1 186 ? 6.212 -4.623 -21.472 1.00 96.75 186 CYS A C 1
ATOM 1459 O O . CYS A 1 186 ? 5.420 -4.282 -20.597 1.00 96.75 186 CYS A O 1
ATOM 1461 N N . ASP A 1 187 ? 6.332 -5.885 -21.890 1.00 97.50 187 ASP A N 1
ATOM 1462 C CA . ASP A 1 187 ? 5.528 -6.993 -21.363 1.00 97.50 187 ASP A CA 1
ATOM 1463 C C . ASP A 1 187 ? 5.786 -7.189 -19.863 1.00 97.50 187 ASP A C 1
ATOM 1465 O O . ASP A 1 187 ? 4.842 -7.207 -19.077 1.00 97.50 187 ASP A O 1
ATOM 1469 N N . ALA A 1 188 ? 7.056 -7.194 -19.437 1.00 96.75 188 ALA A N 1
ATOM 1470 C CA . ALA A 1 188 ? 7.416 -7.284 -18.017 1.00 96.75 188 ALA A CA 1
ATOM 1471 C C . ALA A 1 188 ? 6.822 -6.134 -17.178 1.00 96.75 188 ALA A C 1
ATOM 1473 O O . ALA A 1 188 ? 6.357 -6.340 -16.058 1.00 96.75 188 ALA A O 1
ATOM 1474 N N . MET A 1 189 ? 6.799 -4.911 -17.721 1.00 95.69 189 MET A N 1
ATOM 1475 C CA . MET A 1 189 ? 6.150 -3.767 -17.072 1.00 95.69 189 MET A CA 1
ATOM 1476 C C . MET A 1 189 ? 4.624 -3.945 -16.991 1.00 95.69 189 MET A C 1
ATOM 1478 O O . MET A 1 189 ? 4.029 -3.680 -15.945 1.00 95.69 189 MET A O 1
ATOM 1482 N N . ALA A 1 190 ? 3.988 -4.406 -18.070 1.00 93.38 190 ALA A N 1
ATOM 1483 C CA . ALA A 1 190 ? 2.541 -4.608 -18.134 1.00 93.38 190 ALA A CA 1
ATOM 1484 C C . ALA A 1 190 ? 2.061 -5.713 -17.178 1.00 93.38 190 ALA A C 1
ATOM 1486 O O . ALA A 1 190 ? 1.064 -5.522 -16.480 1.00 93.38 190 ALA A O 1
ATOM 1487 N N . GLU A 1 191 ? 2.800 -6.822 -17.075 1.00 91.50 191 GLU A N 1
ATOM 1488 C CA . GLU A 1 191 ? 2.546 -7.909 -16.113 1.00 91.50 191 GLU A CA 1
ATOM 1489 C C . GLU A 1 191 ? 2.575 -7.419 -14.656 1.00 91.50 191 GLU A C 1
ATOM 1491 O O . GLU A 1 191 ? 1.876 -7.956 -13.797 1.00 91.50 191 GLU A O 1
ATOM 1496 N N . LYS A 1 192 ? 3.345 -6.358 -14.383 1.00 90.12 192 LYS A N 1
ATOM 1497 C CA . LYS A 1 192 ? 3.452 -5.693 -13.075 1.00 90.12 192 LYS A CA 1
ATOM 1498 C C . LYS A 1 192 ? 2.488 -4.516 -12.901 1.00 90.12 192 LYS A C 1
ATOM 1500 O O . LYS A 1 192 ? 2.600 -3.763 -11.940 1.00 90.12 192 LYS A O 1
ATOM 1505 N N . GLY A 1 193 ? 1.535 -4.340 -13.818 1.00 90.38 193 GLY A N 1
ATOM 1506 C CA . GLY A 1 193 ? 0.479 -3.330 -13.718 1.00 90.38 193 GLY A CA 1
ATOM 1507 C C . GLY A 1 193 ? 0.873 -1.921 -14.172 1.00 90.38 193 GLY A C 1
ATOM 1508 O O . GLY A 1 193 ? 0.073 -0.993 -14.021 1.00 90.38 193 GLY A O 1
ATOM 1509 N N . PHE A 1 194 ? 2.059 -1.733 -14.760 1.00 93.38 194 PHE A N 1
ATOM 1510 C CA . PHE A 1 194 ? 2.433 -0.446 -15.347 1.00 93.38 194 PHE A CA 1
ATOM 1511 C C . PHE A 1 194 ? 1.653 -0.183 -16.633 1.00 93.38 194 PHE A C 1
ATOM 1513 O O . PHE A 1 194 ? 1.325 -1.087 -17.400 1.00 93.38 194 PHE A O 1
ATOM 1520 N N . ARG A 1 195 ? 1.396 1.099 -16.899 1.00 93.50 195 ARG A N 1
ATOM 1521 C CA . ARG A 1 195 ? 0.768 1.569 -18.136 1.00 93.50 195 ARG A CA 1
ATOM 1522 C C . ARG A 1 195 ? 1.685 2.564 -18.824 1.00 93.50 195 ARG A C 1
ATOM 1524 O O . ARG A 1 195 ? 2.306 3.397 -18.167 1.00 93.50 195 ARG A O 1
ATOM 1531 N N . LEU A 1 196 ? 1.749 2.494 -20.150 1.00 94.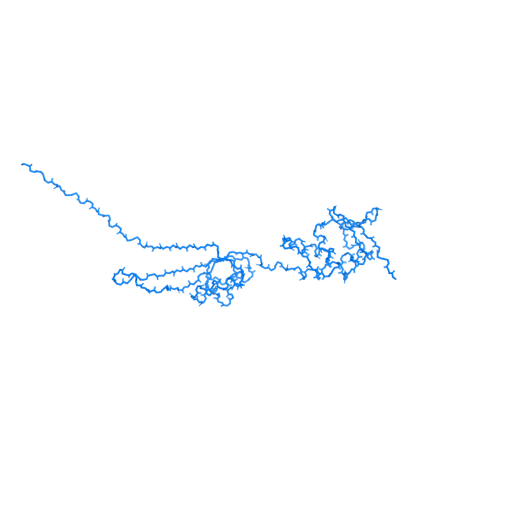38 196 LEU A N 1
ATOM 1532 C CA . LEU A 1 196 ? 2.477 3.479 -20.939 1.00 94.38 196 LEU A CA 1
ATOM 1533 C C . LEU A 1 196 ? 1.747 4.826 -20.874 1.00 94.38 196 LEU A 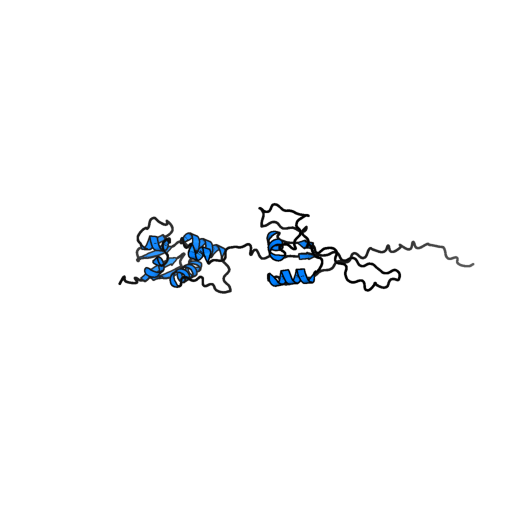C 1
ATOM 1535 O O . LEU A 1 196 ? 0.586 4.916 -21.264 1.00 94.38 196 LEU A O 1
ATOM 1539 N N . LEU A 1 197 ? 2.436 5.862 -20.393 1.00 94.06 197 LEU A N 1
ATOM 1540 C CA . LEU A 1 197 ? 1.873 7.211 -20.271 1.00 94.06 197 LEU A CA 1
ATOM 1541 C C . LEU A 1 197 ? 2.334 8.147 -21.386 1.00 94.06 197 LEU A C 1
ATOM 1543 O O . LEU A 1 197 ? 1.541 8.923 -21.910 1.00 94.06 197 LEU A O 1
ATOM 1547 N N . SER A 1 198 ? 3.616 8.096 -21.744 1.00 93.56 198 SER A N 1
ATOM 1548 C CA . SER A 1 198 ? 4.175 8.933 -22.800 1.00 93.56 198 SER A CA 1
ATOM 1549 C C . SER A 1 198 ? 5.390 8.281 -23.450 1.00 93.56 198 SER A C 1
ATOM 1551 O O . SER A 1 198 ? 6.041 7.403 -22.882 1.00 93.56 198 SER A O 1
ATOM 1553 N N . THR A 1 199 ? 5.696 8.736 -24.660 1.00 94.06 199 THR A N 1
ATOM 1554 C CA . THR A 1 199 ? 6.906 8.379 -25.401 1.00 94.06 199 THR A CA 1
ATOM 1555 C C . THR A 1 199 ? 7.511 9.643 -25.981 1.00 94.06 199 THR A C 1
ATOM 1557 O O . THR A 1 199 ? 6.788 10.475 -26.529 1.00 94.06 199 THR A O 1
ATOM 1560 N N . CYS A 1 200 ? 8.830 9.778 -25.920 1.00 91.25 200 CYS A N 1
ATOM 1561 C CA . CYS A 1 200 ? 9.552 10.859 -26.578 1.00 91.25 200 CYS A CA 1
ATOM 1562 C C . CYS A 1 200 ? 10.703 10.293 -27.414 1.00 91.25 200 CYS A C 1
ATOM 1564 O O . CYS A 1 200 ? 11.193 9.186 -27.188 1.00 91.25 200 CYS A O 1
ATOM 1566 N N . THR A 1 201 ? 11.127 11.035 -28.430 1.00 87.56 201 THR A N 1
ATOM 1567 C CA . THR A 1 201 ? 12.293 10.690 -29.248 1.00 87.56 201 THR A CA 1
ATOM 1568 C C . THR A 1 201 ? 13.039 11.973 -29.564 1.00 87.56 201 THR A C 1
ATOM 1570 O O . THR A 1 201 ? 12.433 12.959 -29.970 1.00 87.56 201 THR A O 1
ATOM 1573 N N . SER A 1 202 ? 14.354 11.960 -29.367 1.00 83.81 202 SER A N 1
ATOM 1574 C CA . SER A 1 202 ? 15.233 13.065 -29.738 1.00 83.81 202 SER A CA 1
ATOM 1575 C C . SER A 1 202 ? 16.294 12.542 -30.698 1.00 83.81 202 SER A C 1
ATOM 1577 O O . SER A 1 202 ? 17.042 11.620 -30.368 1.00 83.81 202 SER A O 1
ATOM 1579 N N . GLY A 1 203 ? 16.312 13.093 -31.911 1.00 75.56 203 GLY A N 1
ATOM 1580 C CA . GLY A 1 203 ? 17.305 12.792 -32.932 1.00 75.56 203 GLY A CA 1
ATOM 1581 C C . GLY A 1 203 ? 18.309 13.931 -33.020 1.00 75.56 203 GLY A C 1
ATOM 1582 O O . GLY A 1 203 ? 17.953 15.040 -33.406 1.00 75.56 203 GLY A O 1
ATOM 1583 N N . ALA A 1 204 ? 19.570 13.665 -32.693 1.00 64.69 204 ALA A N 1
ATOM 1584 C CA . ALA A 1 204 ? 20.650 14.577 -33.035 1.00 64.69 204 ALA A CA 1
ATOM 1585 C C . ALA A 1 204 ? 21.006 14.347 -34.508 1.00 64.69 204 ALA A C 1
ATOM 1587 O O . ALA A 1 204 ? 21.900 13.558 -34.815 1.00 64.69 204 ALA A O 1
ATOM 1588 N N . ASN A 1 205 ? 20.298 15.005 -35.427 1.00 59.41 205 ASN A N 1
ATOM 1589 C CA . ASN A 1 205 ? 20.881 15.225 -36.743 1.00 59.41 205 ASN A CA 1
ATOM 1590 C C . ASN A 1 205 ? 22.086 16.128 -36.496 1.00 59.41 205 ASN A C 1
ATOM 1592 O O . ASN A 1 205 ? 21.927 17.255 -36.026 1.00 59.41 205 ASN A O 1
ATOM 1596 N N . GLY A 1 206 ? 23.294 15.605 -36.725 1.00 50.28 206 GLY A N 1
ATOM 1597 C CA . GLY A 1 206 ? 24.479 16.448 -36.768 1.00 50.28 206 GLY A CA 1
ATOM 1598 C C . GLY A 1 206 ? 24.159 17.603 -37.704 1.00 50.28 206 GLY A C 1
ATOM 1599 O O . GLY A 1 206 ? 23.762 17.362 -38.842 1.00 50.28 206 GLY A O 1
ATOM 1600 N N . LEU A 1 207 ? 24.234 18.831 -37.196 1.00 42.22 207 LEU A N 1
ATOM 1601 C CA . LEU A 1 207 ? 24.195 20.030 -38.016 1.00 42.22 207 LEU A CA 1
ATOM 1602 C C . LEU A 1 207 ? 25.262 19.841 -39.096 1.00 42.22 207 LEU A C 1
ATOM 1604 O O . LEU A 1 207 ? 26.453 19.994 -38.829 1.00 42.22 207 LEU A O 1
ATOM 1608 N N . SER A 1 208 ? 24.850 19.439 -40.299 1.00 40.09 208 SER A N 1
ATOM 1609 C CA . SER A 1 208 ? 25.669 19.594 -41.486 1.00 40.09 208 SER A CA 1
ATOM 1610 C C . SER A 1 208 ? 25.936 21.084 -41.563 1.00 40.09 208 SER A C 1
ATOM 1612 O O . SER A 1 208 ? 24.998 21.868 -41.714 1.00 40.09 208 SER A O 1
ATOM 1614 N N . SER A 1 209 ? 27.192 21.459 -41.349 1.00 36.34 209 SER A N 1
ATOM 1615 C CA . SER A 1 209 ? 27.703 22.810 -41.504 1.00 36.34 209 SER A CA 1
ATOM 1616 C C . SER A 1 209 ? 27.083 23.440 -42.745 1.00 36.34 209 SER A C 1
ATOM 1618 O O . SER A 1 209 ? 27.464 23.101 -43.867 1.00 36.34 209 SER A O 1
ATOM 1620 N N . HIS A 1 210 ? 26.116 24.339 -42.554 1.00 33.62 210 HIS A N 1
ATOM 1621 C CA . HIS A 1 210 ? 25.745 25.251 -43.613 1.00 33.62 210 HIS A CA 1
ATOM 1622 C C . HIS A 1 210 ? 26.989 26.108 -43.808 1.00 33.62 210 HIS A C 1
ATOM 1624 O O . HIS A 1 210 ? 27.340 26.922 -42.953 1.00 33.62 210 HIS A O 1
ATOM 1630 N N . GLN A 1 211 ? 27.716 25.823 -44.885 1.00 34.38 211 GLN A N 1
ATOM 1631 C CA . GLN A 1 211 ? 28.716 26.707 -45.451 1.00 34.38 211 GLN A CA 1
ATOM 1632 C C . GLN A 1 211 ? 28.055 28.088 -45.488 1.00 34.38 211 GLN A C 1
ATOM 1634 O O . GLN A 1 211 ? 27.105 28.309 -46.242 1.00 34.38 211 GLN A O 1
ATOM 1639 N N . LEU A 1 212 ? 28.493 28.992 -44.610 1.00 31.77 212 LEU A N 1
ATOM 1640 C CA . LEU A 1 212 ? 28.302 30.414 -44.824 1.00 31.77 212 LEU A CA 1
ATOM 1641 C C . LEU A 1 212 ? 28.980 30.672 -46.163 1.00 31.77 212 LEU A C 1
ATOM 1643 O O . LEU A 1 212 ? 30.207 30.707 -46.245 1.00 31.77 212 LEU A O 1
ATOM 1647 N N . MET A 1 213 ? 28.182 30.747 -47.228 1.00 32.06 213 MET A N 1
ATOM 1648 C CA . MET A 1 213 ? 28.633 31.328 -48.475 1.00 32.06 213 MET A CA 1
ATOM 1649 C C . MET A 1 213 ? 29.060 32.743 -48.110 1.00 32.06 213 MET A C 1
ATOM 1651 O O . MET A 1 213 ? 28.225 33.615 -47.876 1.00 32.06 213 MET A O 1
ATOM 1655 N N . SER A 1 214 ? 30.370 32.948 -47.984 1.00 33.88 214 SER A N 1
ATOM 1656 C CA . SER A 1 214 ? 30.943 34.277 -48.026 1.00 33.88 214 SER A CA 1
ATOM 1657 C C . SER A 1 214 ? 30.496 34.862 -49.356 1.00 33.88 214 SER A C 1
ATOM 1659 O O . SER A 1 214 ? 30.918 34.396 -50.416 1.00 33.88 214 SER A O 1
ATOM 1661 N N . SER A 1 215 ? 29.587 35.828 -49.302 1.00 32.44 215 SER A N 1
ATOM 1662 C CA . SER A 1 215 ? 29.240 36.668 -50.433 1.00 32.44 215 SER A CA 1
ATOM 1663 C C . SER A 1 215 ? 30.513 37.380 -50.880 1.00 32.44 215 SER A C 1
ATOM 1665 O O . SER A 1 215 ? 30.900 38.406 -50.319 1.00 32.44 215 SER A O 1
ATOM 1667 N N . GLY A 1 216 ? 31.198 36.785 -51.855 1.00 31.38 216 GLY A N 1
ATOM 1668 C CA . GLY A 1 216 ? 32.236 37.442 -52.622 1.00 31.38 216 GLY A CA 1
ATOM 1669 C C . GLY A 1 216 ? 31.599 38.606 -53.363 1.00 31.38 216 GLY A C 1
ATOM 1670 O O . GLY A 1 216 ? 30.919 38.417 -54.366 1.00 31.38 216 GLY A O 1
ATOM 1671 N N . LEU A 1 217 ? 31.807 39.813 -52.849 1.00 34.47 217 LEU A N 1
ATOM 1672 C CA . LEU A 1 217 ? 31.716 41.024 -53.647 1.00 34.47 217 LEU A CA 1
ATOM 1673 C C . LEU A 1 217 ? 32.806 40.936 -54.721 1.00 34.47 217 LEU A C 1
ATOM 1675 O O . LEU A 1 217 ? 33.993 41.013 -54.416 1.00 34.47 217 LEU A O 1
ATOM 1679 N N . SER A 1 218 ? 32.402 40.751 -55.974 1.00 34.09 218 SER A N 1
ATOM 1680 C CA . SER A 1 218 ? 33.205 41.142 -57.134 1.00 34.09 218 SER A CA 1
ATOM 1681 C C . SER A 1 218 ? 32.480 42.276 -57.859 1.00 34.09 218 SER A C 1
ATOM 1683 O O . SER A 1 218 ? 31.253 42.229 -57.977 1.00 34.09 218 SER A O 1
ATOM 1685 N N . PRO A 1 219 ? 33.205 43.318 -58.295 1.00 36.09 219 PRO A N 1
ATOM 1686 C CA . PRO A 1 219 ? 32.611 44.537 -58.816 1.00 36.09 219 PRO A CA 1
ATOM 1687 C C . PRO A 1 219 ? 32.112 44.299 -60.243 1.00 36.09 219 PRO A C 1
ATOM 1689 O O . PRO A 1 219 ? 32.873 43.912 -61.128 1.00 36.09 219 PRO A O 1
ATOM 1692 N N . GLY A 1 220 ? 30.820 44.529 -60.468 1.00 32.84 220 GLY A N 1
ATOM 1693 C CA . GLY A 1 220 ? 30.256 44.614 -61.809 1.00 32.84 220 GLY A CA 1
ATOM 1694 C C . GLY A 1 220 ? 30.667 45.934 -62.451 1.00 32.84 220 GLY A C 1
ATOM 1695 O O . GLY A 1 220 ? 30.290 47.000 -61.967 1.00 32.84 220 GLY A O 1
ATOM 1696 N N . GLY A 1 221 ? 31.450 45.851 -63.525 1.00 33.72 221 GLY A N 1
ATOM 1697 C CA . GLY A 1 221 ? 31.736 46.978 -64.401 1.00 33.72 221 GLY A CA 1
ATOM 1698 C C . GLY A 1 221 ? 30.468 47.491 -65.084 1.00 33.72 221 GLY A C 1
ATOM 1699 O O . GLY A 1 221 ? 29.623 46.711 -65.525 1.00 33.72 221 GLY A O 1
ATOM 1700 N N . GLN A 1 222 ? 30.365 48.814 -65.190 1.00 37.41 222 GLN A N 1
ATOM 1701 C CA . GLN A 1 222 ? 29.505 49.482 -66.157 1.00 37.41 222 GLN A CA 1
ATOM 1702 C C . GLN A 1 222 ? 30.381 50.111 -67.239 1.00 37.41 222 GLN A C 1
ATOM 1704 O O . GLN A 1 222 ? 31.357 50.797 -66.945 1.00 37.41 222 GLN A O 1
ATOM 1709 N N . ASN A 1 223 ? 29.992 49.839 -68.482 1.00 34.00 223 ASN A N 1
ATOM 1710 C CA . ASN A 1 223 ? 30.383 50.554 -69.690 1.00 34.00 223 ASN A CA 1
ATOM 1711 C C . ASN A 1 223 ? 30.139 52.064 -69.521 1.00 34.00 223 ASN A C 1
ATOM 1713 O O . ASN A 1 223 ? 29.009 52.429 -69.197 1.00 34.00 223 ASN A O 1
ATOM 1717 N N . VAL A 1 224 ? 31.152 52.909 -69.745 1.00 36.53 224 VAL A N 1
ATOM 1718 C CA . VAL A 1 224 ? 31.429 53.671 -70.990 1.00 36.53 224 VAL A CA 1
ATOM 1719 C C . VAL A 1 224 ? 32.925 53.979 -71.020 1.00 36.53 224 VAL A C 1
ATOM 1721 O O . VAL A 1 224 ? 33.454 54.369 -69.956 1.00 36.53 224 VAL A O 1
#

InterPro domains:
  IPR000210 BTB/POZ domain [PS50097] (5-78)
  IPR000210 BTB/POZ domain [SM00225] (5-110)
  IPR003131 Potassium channel tetramerisation-type BTB domain [PF02214] (7-98)
  IPR011333 SKP1/BTB/POZ domain superfamily [G3DSA:3.30.710.10] (4-108)
  IPR011333 SKP1/BTB/POZ domain superfamily [SSF54695] (5-100)
  IPR057093 KCTD8/12/16, H1 domain [PF23110] (111-210)

Secondary structure (DSSP, 8-state):
-----EEEEEETTEEEEEEHHHHTSSSS-HHHHHHTT-GGG-TTEEE-TTSPEEE-S-HHHHHHHHHHHHHSS----TT---HHHHHHHHHHTT-HHHHHHS----S------EEEEEEEPPPPTTSS------EEEEEEEEEEHHHHHHHHGGGEE-TT----TT-TT-EEEEEEESS--HHHHHHHHHHTT-------------------------------